Protein AF-A0A372EUL3-F1 (afdb_monomer)

Nearest PDB structures (foldseek):
  2b31-assembly1_A  TM=3.336E-01  e=1.079E+00  Capra hircus
  1ljy-assembly1_A  TM=3.066E-01  e=1.015E+00  Capra hircus
  1hjx-assembly1_D  TM=2.231E-01  e=7.058E-01  Homo sapiens
  2dsv-assembly1_A  TM=3.245E-01  e=1.146E+00  Ovis aries
  2esc-assembly1_A  TM=2.917E-01  e=1.146E+00  Bos taurus

Structure (mmCIF, N/CA/C/O backbone):
data_AF-A0A372EUL3-F1
#
_entry.id   AF-A0A372EUL3-F1
#
loop_
_atom_site.group_PDB
_atom_site.id
_atom_site.type_symbol
_atom_site.label_atom_id
_atom_site.label_alt_id
_atom_site.label_comp_id
_atom_site.label_asym_id
_atom_site.label_entity_id
_atom_site.label_seq_id
_atom_site.pdbx_PDB_ins_code
_atom_site.Cartn_x
_atom_site.Cartn_y
_atom_site.Cartn_z
_atom_site.occupancy
_atom_site.B_iso_or_equiv
_atom_site.auth_seq_id
_atom_site.auth_comp_id
_atom_site.auth_asym_id
_atom_site.auth_atom_id
_atom_site.pdbx_PDB_model_num
ATOM 1 N N . MET A 1 1 ? -4.298 -14.435 -19.178 1.00 61.03 1 MET A N 1
ATOM 2 C CA . MET A 1 1 ? -4.528 -13.175 -19.921 1.00 61.03 1 MET A CA 1
ATOM 3 C C . MET A 1 1 ? -3.215 -12.515 -20.345 1.00 61.03 1 MET A C 1
ATOM 5 O O . MET A 1 1 ? -2.962 -12.451 -21.539 1.00 61.03 1 MET A O 1
ATOM 9 N N . SER A 1 2 ? -2.324 -12.140 -19.421 1.00 77.06 2 SER A N 1
ATOM 10 C CA . SER A 1 2 ? -1.077 -11.399 -19.714 1.00 77.06 2 SER A CA 1
ATOM 11 C C . SER A 1 2 ? -0.145 -12.025 -20.762 1.00 77.06 2 SER A C 1
ATOM 13 O O . SER A 1 2 ? 0.396 -11.321 -21.604 1.00 77.06 2 SER A O 1
ATOM 15 N N . LYS A 1 3 ? 0.008 -13.357 -20.775 1.00 76.88 3 LYS A N 1
ATOM 16 C CA . LYS A 1 3 ? 0.853 -14.060 -21.760 1.00 76.88 3 LYS A CA 1
ATOM 17 C C . LYS A 1 3 ? 0.309 -13.966 -23.192 1.00 76.88 3 LYS A C 1
ATOM 19 O O . LYS A 1 3 ? 1.083 -13.874 -24.136 1.00 76.88 3 LYS A O 1
ATOM 24 N N . ILE A 1 4 ? -1.019 -13.984 -23.335 1.00 82.06 4 ILE A N 1
ATOM 25 C CA . ILE A 1 4 ? -1.697 -13.823 -24.628 1.00 82.06 4 ILE A CA 1
ATOM 26 C C . ILE A 1 4 ? -1.516 -12.383 -25.106 1.00 82.06 4 ILE A C 1
ATOM 28 O O . ILE A 1 4 ? -1.134 -12.180 -26.250 1.00 82.06 4 ILE A O 1
ATOM 32 N N . LEU A 1 5 ? -1.702 -11.406 -24.211 1.00 84.00 5 LEU A N 1
ATOM 33 C CA . LEU A 1 5 ? -1.485 -9.991 -24.512 1.00 84.00 5 LEU A CA 1
ATOM 34 C C . LEU A 1 5 ? -0.055 -9.725 -25.002 1.00 84.00 5 LEU A C 1
ATOM 36 O O . LEU A 1 5 ? 0.111 -9.169 -26.078 1.00 84.00 5 LEU A O 1
ATOM 40 N N . VAL A 1 6 ? 0.972 -10.188 -24.277 1.00 82.62 6 VAL A N 1
ATOM 41 C CA . VAL A 1 6 ? 2.373 -10.030 -24.715 1.00 82.62 6 VAL A CA 1
ATOM 42 C C . VAL A 1 6 ? 2.631 -10.730 -26.048 1.00 82.62 6 VAL A C 1
ATOM 44 O O . VAL A 1 6 ? 3.346 -10.192 -26.883 1.00 82.62 6 VAL A O 1
ATOM 47 N N . GLY A 1 7 ? 2.034 -11.902 -26.283 1.00 81.81 7 GLY A N 1
ATOM 48 C CA . GLY A 1 7 ? 2.137 -12.588 -27.572 1.00 81.81 7 GLY A CA 1
ATOM 49 C C . GLY A 1 7 ? 1.514 -11.800 -28.730 1.00 81.81 7 GLY A C 1
ATOM 50 O O . GLY A 1 7 ? 2.093 -11.764 -29.814 1.00 81.81 7 GLY A O 1
ATOM 51 N N . ILE A 1 8 ? 0.367 -11.151 -28.500 1.00 85.44 8 ILE A N 1
ATOM 52 C CA . ILE A 1 8 ? -0.289 -10.273 -29.479 1.00 85.44 8 ILE A CA 1
ATOM 53 C C . ILE A 1 8 ? 0.576 -9.038 -29.735 1.00 85.44 8 ILE A C 1
ATOM 55 O O . ILE A 1 8 ? 0.930 -8.799 -30.883 1.00 85.44 8 ILE A O 1
ATOM 59 N N . LEU A 1 9 ? 0.990 -8.323 -28.685 1.00 84.31 9 LEU A N 1
ATOM 60 C CA . LEU A 1 9 ? 1.807 -7.109 -28.802 1.00 84.31 9 LEU A CA 1
ATOM 61 C C . LEU A 1 9 ? 3.149 -7.384 -29.483 1.00 84.31 9 LEU A C 1
ATOM 63 O O . LEU A 1 9 ? 3.546 -6.652 -30.378 1.00 84.31 9 LEU A O 1
ATOM 67 N N . PHE A 1 10 ? 3.814 -8.491 -29.143 1.00 83.38 10 PHE A N 1
ATOM 68 C CA . PHE A 1 10 ? 5.036 -8.912 -29.827 1.00 83.38 10 PHE A CA 1
ATOM 69 C C . PHE A 1 10 ? 4.789 -9.171 -31.316 1.00 83.38 10 PHE A C 1
ATOM 71 O O . PHE A 1 10 ? 5.610 -8.823 -32.166 1.00 83.38 10 PHE A O 1
ATOM 78 N N . LYS A 1 11 ? 3.647 -9.785 -31.656 1.00 84.44 11 LYS A N 1
ATOM 79 C CA . LYS A 1 11 ? 3.297 -10.023 -33.052 1.00 84.44 11 LYS A CA 1
ATOM 80 C C . LYS A 1 11 ? 3.003 -8.714 -33.779 1.00 84.44 11 LYS A C 1
ATOM 82 O O . LYS A 1 11 ? 3.484 -8.562 -34.897 1.00 84.44 11 LYS A O 1
ATOM 87 N N . GLU A 1 12 ? 2.274 -7.794 -33.164 1.00 82.44 12 GLU A N 1
ATOM 88 C CA . GLU A 1 12 ? 1.981 -6.468 -33.715 1.00 82.44 12 GLU A CA 1
ATOM 89 C C . GLU A 1 12 ? 3.254 -5.637 -33.899 1.00 82.44 12 GLU A C 1
ATOM 91 O O . GLU A 1 12 ? 3.447 -5.087 -34.978 1.00 82.44 12 GLU A O 1
ATOM 96 N N . ALA A 1 13 ? 4.178 -5.667 -32.934 1.00 80.94 13 ALA A N 1
ATOM 97 C CA . ALA A 1 13 ? 5.494 -5.034 -33.034 1.00 80.94 13 ALA A CA 1
ATOM 98 C C . ALA A 1 13 ? 6.366 -5.632 -34.150 1.00 80.94 13 ALA A C 1
ATOM 100 O O . ALA A 1 13 ? 7.174 -4.945 -34.765 1.00 80.94 13 ALA A O 1
ATOM 101 N N . SER A 1 14 ? 6.204 -6.928 -34.448 1.00 80.19 14 SER A N 1
ATOM 102 C CA . SER A 1 14 ? 6.923 -7.579 -35.553 1.00 80.19 14 SER A CA 1
ATOM 103 C C . SER A 1 14 ? 6.380 -7.222 -36.944 1.00 80.19 14 SER A C 1
ATOM 105 O O . SER A 1 14 ? 6.995 -7.572 -37.955 1.00 80.19 14 SER A O 1
ATOM 107 N N . LEU A 1 15 ? 5.204 -6.590 -37.027 1.00 80.06 15 LEU A N 1
ATOM 108 C CA . LEU A 1 15 ? 4.600 -6.184 -38.290 1.00 80.06 15 LEU A CA 1
ATOM 109 C C . LEU A 1 15 ? 5.080 -4.777 -38.660 1.00 80.06 15 LEU A C 1
ATOM 111 O O . LEU A 1 15 ? 4.626 -3.787 -38.105 1.00 80.06 15 LEU A O 1
ATOM 115 N N . LEU A 1 16 ? 5.921 -4.699 -39.693 1.00 69.31 16 LEU A N 1
ATOM 116 C CA . LEU A 1 16 ? 6.497 -3.449 -40.218 1.00 69.31 16 LEU A CA 1
ATOM 117 C C . LEU A 1 16 ? 5.462 -2.428 -40.731 1.00 69.31 16 LEU A C 1
ATOM 119 O O . LEU A 1 16 ? 5.817 -1.307 -41.087 1.00 69.31 16 LEU A O 1
ATOM 123 N N . ARG A 1 17 ? 4.196 -2.832 -40.896 1.00 74.44 17 ARG A N 1
ATOM 124 C CA . ARG A 1 17 ? 3.148 -1.986 -41.473 1.00 74.44 17 ARG A CA 1
ATOM 125 C C . ARG A 1 17 ? 1.756 -2.486 -41.120 1.00 74.44 17 ARG A C 1
ATOM 127 O O . ARG A 1 17 ? 1.490 -3.687 -41.226 1.00 74.44 17 ARG A O 1
ATOM 134 N N . ASP A 1 18 ? 0.848 -1.562 -40.819 1.00 74.44 18 ASP A N 1
ATOM 135 C CA . ASP A 1 18 ? -0.580 -1.866 -40.772 1.00 74.44 18 ASP A CA 1
ATOM 136 C C . ASP A 1 18 ? -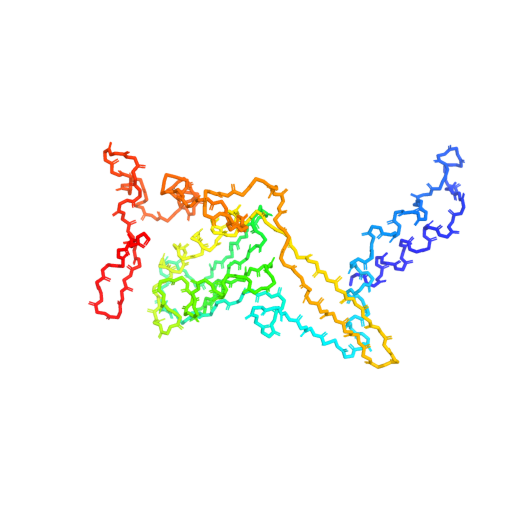1.085 -2.285 -42.165 1.00 74.44 18 ASP A C 1
ATOM 138 O O . ASP A 1 18 ? -1.028 -1.525 -43.136 1.00 74.44 18 ASP A O 1
ATOM 142 N N . GLN A 1 19 ? -1.581 -3.521 -42.275 1.00 72.19 19 GLN A N 1
ATOM 143 C CA . GLN A 1 19 ? -2.121 -4.058 -43.527 1.00 72.19 19 GLN A CA 1
ATOM 144 C C . GLN A 1 19 ? -3.444 -3.395 -43.935 1.00 72.19 19 GLN A C 1
ATOM 146 O O . GLN A 1 19 ? -3.767 -3.369 -45.122 1.00 72.19 19 GLN A O 1
ATOM 151 N N . ARG A 1 20 ? -4.217 -2.868 -42.978 1.00 77.44 20 ARG A N 1
ATOM 152 C CA . ARG A 1 20 ? -5.493 -2.186 -43.231 1.00 77.44 20 ARG A CA 1
ATOM 153 C C . ARG A 1 20 ? -5.288 -0.723 -43.589 1.00 77.44 20 ARG A C 1
ATOM 155 O O . ARG A 1 20 ? -5.990 -0.220 -44.463 1.00 77.44 20 ARG A O 1
ATOM 162 N N . GLN A 1 21 ? -4.343 -0.045 -42.937 1.00 78.56 21 GLN A N 1
ATOM 163 C CA . GLN A 1 21 ? -4.051 1.371 -43.179 1.00 78.56 21 GLN A CA 1
ATOM 164 C C . GLN A 1 21 ? -2.548 1.623 -43.317 1.00 78.56 21 GLN A C 1
ATOM 166 O O . GLN A 1 21 ? -1.897 2.159 -42.423 1.00 78.56 21 GLN A O 1
ATOM 171 N N . PRO A 1 22 ? -1.989 1.330 -44.502 1.00 75.94 22 PRO A N 1
ATOM 172 C CA . PRO A 1 22 ? -0.547 1.321 -44.705 1.00 75.94 22 PRO A CA 1
ATOM 173 C C . PRO A 1 22 ? 0.120 2.709 -44.584 1.00 75.94 22 PRO A C 1
ATOM 175 O O . PRO A 1 22 ? 1.347 2.806 -44.596 1.00 75.94 22 PRO A O 1
ATOM 178 N N . ALA A 1 23 ? -0.661 3.790 -44.525 1.00 80.38 23 ALA A N 1
ATOM 179 C CA . ALA A 1 23 ? -0.182 5.161 -44.349 1.00 80.38 23 ALA A CA 1
ATOM 180 C C . ALA A 1 23 ? 0.075 5.543 -42.879 1.00 80.38 23 ALA A C 1
ATOM 182 O O . ALA A 1 23 ? 0.794 6.507 -42.639 1.00 80.38 23 ALA A O 1
ATOM 183 N N . LEU A 1 24 ? -0.488 4.803 -41.914 1.00 76.25 24 LEU A N 1
ATOM 184 C CA . LEU A 1 24 ? -0.323 5.072 -40.480 1.00 76.25 24 LEU A CA 1
ATOM 185 C C . LEU A 1 24 ? 1.009 4.559 -39.908 1.00 76.25 24 LEU A C 1
ATOM 187 O O . LEU A 1 24 ? 1.371 4.940 -38.802 1.00 76.25 24 LEU A O 1
ATOM 191 N N . GLY A 1 25 ? 1.754 3.751 -40.669 1.00 76.12 25 GLY A N 1
ATOM 192 C CA . GLY A 1 25 ? 3.031 3.185 -40.235 1.00 76.12 25 GLY A CA 1
ATOM 193 C C . GLY A 1 25 ? 2.869 1.861 -39.489 1.00 76.12 25 GLY A C 1
ATOM 194 O O . GLY A 1 25 ? 2.046 1.022 -39.869 1.00 76.12 25 GLY A O 1
ATOM 195 N N . GLU A 1 26 ? 3.710 1.644 -38.483 1.00 78.50 26 GLU A N 1
ATOM 196 C CA . GLU A 1 26 ? 3.682 0.462 -37.617 1.00 78.50 26 GLU A CA 1
ATOM 197 C C . GLU A 1 26 ? 2.479 0.522 -36.664 1.00 78.50 26 GLU A C 1
ATOM 199 O O . GLU A 1 26 ? 2.116 1.590 -36.176 1.00 78.50 26 GLU A O 1
ATOM 204 N N . ILE A 1 27 ? 1.849 -0.628 -36.397 1.00 78.69 27 ILE A N 1
ATOM 205 C CA . ILE A 1 27 ? 0.688 -0.712 -35.487 1.00 78.69 27 ILE A CA 1
ATOM 206 C C . ILE A 1 27 ? 1.132 -0.489 -34.038 1.00 78.69 27 ILE A C 1
ATOM 208 O O . ILE A 1 27 ? 0.445 0.170 -33.261 1.00 78.69 27 ILE A O 1
ATOM 212 N N . PHE A 1 28 ? 2.287 -1.052 -33.689 1.00 79.25 28 PHE A N 1
ATOM 213 C CA . PHE A 1 28 ? 2.881 -0.949 -32.370 1.00 79.25 28 PHE A CA 1
ATOM 214 C C . PHE A 1 28 ? 4.390 -0.746 -32.542 1.00 79.25 28 PHE A C 1
ATOM 216 O O . PHE A 1 28 ? 5.050 -1.651 -33.054 1.00 79.25 28 PHE A O 1
ATOM 223 N N . PRO A 1 29 ? 4.946 0.421 -32.182 1.00 79.19 29 PRO A N 1
ATOM 224 C CA . PRO A 1 29 ? 6.366 0.673 -32.372 1.00 79.19 29 PRO A CA 1
ATOM 225 C C . PRO A 1 29 ? 7.199 -0.255 -31.467 1.00 79.19 29 PRO A C 1
ATOM 227 O O . PRO A 1 29 ? 6.814 -0.476 -30.314 1.00 79.19 29 PRO A O 1
ATOM 230 N N . PRO A 1 30 ? 8.341 -0.789 -31.938 1.00 72.75 30 PRO A N 1
ATOM 231 C CA . PRO A 1 30 ? 9.221 -1.646 -31.144 1.00 72.75 30 PRO A CA 1
ATOM 232 C C . PRO A 1 30 ? 9.610 -1.030 -29.799 1.00 72.75 30 PRO A C 1
ATOM 234 O O . PRO A 1 30 ? 9.634 -1.730 -28.794 1.00 72.75 30 PRO A O 1
ATOM 237 N N . ASP A 1 31 ? 9.818 0.283 -29.761 1.00 79.62 31 ASP A N 1
ATOM 238 C CA . ASP A 1 31 ? 10.201 1.029 -28.561 1.00 79.62 31 ASP A CA 1
ATOM 239 C C . ASP A 1 31 ? 9.111 0.973 -27.470 1.00 79.62 31 ASP A C 1
ATOM 241 O O . ASP A 1 31 ? 9.406 0.993 -26.278 1.00 79.62 31 ASP A O 1
ATOM 245 N N . ALA A 1 32 ? 7.835 0.815 -27.848 1.00 79.44 32 ALA A N 1
ATOM 246 C CA . ALA A 1 32 ? 6.742 0.635 -26.890 1.00 79.44 32 ALA A CA 1
ATOM 247 C C . ALA A 1 32 ? 6.756 -0.756 -26.222 1.00 79.44 32 ALA A C 1
ATOM 249 O O . ALA A 1 32 ? 6.101 -0.958 -25.197 1.00 79.44 32 ALA A O 1
ATOM 250 N N . MET A 1 33 ? 7.520 -1.728 -26.745 1.00 77.56 33 MET A N 1
ATOM 251 C CA . MET A 1 33 ? 7.757 -2.994 -26.038 1.00 77.56 33 MET A CA 1
ATOM 252 C C . MET A 1 33 ? 8.641 -2.804 -24.805 1.00 77.56 33 MET A C 1
ATOM 254 O O . MET A 1 33 ? 8.481 -3.560 -23.842 1.00 77.56 33 MET A O 1
ATOM 258 N N . ASP A 1 34 ? 9.512 -1.793 -24.791 1.00 77.69 34 ASP A N 1
ATOM 259 C CA . ASP A 1 34 ? 10.342 -1.487 -23.623 1.00 77.69 34 ASP A CA 1
ATOM 260 C C . ASP A 1 34 ? 9.477 -1.017 -22.443 1.00 77.69 34 ASP A C 1
ATOM 262 O O . ASP A 1 34 ? 9.736 -1.373 -21.292 1.00 77.69 34 ASP A O 1
ATOM 266 N N . GLU A 1 35 ? 8.365 -0.326 -22.712 1.00 78.19 35 GLU A N 1
ATOM 267 C CA . GLU A 1 35 ? 7.381 0.049 -21.686 1.00 78.19 35 GLU A CA 1
ATOM 268 C C . GLU A 1 35 ? 6.693 -1.177 -21.058 1.00 78.19 35 GLU A C 1
ATOM 270 O O . GLU A 1 35 ? 6.254 -1.146 -19.905 1.00 78.19 35 GLU A O 1
ATOM 275 N N . MET A 1 36 ? 6.643 -2.299 -21.783 1.00 77.81 36 MET A N 1
ATOM 276 C CA . MET A 1 36 ? 6.072 -3.565 -21.315 1.00 77.81 36 MET A CA 1
ATOM 277 C C . MET A 1 36 ? 7.076 -4.426 -20.536 1.00 77.81 36 MET A C 1
ATOM 279 O O . MET A 1 36 ? 6.755 -5.555 -20.152 1.00 77.81 36 MET A O 1
ATOM 283 N N . PHE A 1 37 ? 8.276 -3.920 -20.245 1.00 77.44 37 PHE A N 1
ATOM 284 C CA . PHE A 1 37 ? 9.316 -4.669 -19.542 1.00 77.44 37 PHE A CA 1
ATOM 285 C C . PHE A 1 37 ? 8.847 -5.236 -18.192 1.00 77.44 37 PHE A C 1
ATOM 287 O O . PHE A 1 37 ? 9.089 -6.402 -17.889 1.00 77.44 37 PHE A O 1
ATOM 294 N N . MET A 1 38 ? 8.085 -4.471 -17.405 1.00 73.62 38 MET A N 1
ATOM 295 C CA . MET A 1 38 ? 7.531 -4.964 -16.133 1.00 73.62 38 MET A CA 1
ATOM 296 C C . MET A 1 38 ? 6.567 -6.143 -16.326 1.00 73.62 38 MET A C 1
ATOM 298 O O . MET A 1 38 ? 6.560 -7.084 -15.530 1.00 73.62 38 MET A O 1
ATOM 302 N N . LEU A 1 39 ? 5.782 -6.131 -17.407 1.00 81.31 39 LEU A N 1
ATOM 303 C CA . LEU A 1 39 ? 4.902 -7.238 -17.773 1.00 81.31 39 LEU A CA 1
ATOM 304 C C . LEU A 1 39 ? 5.712 -8.460 -18.219 1.00 81.31 39 LEU A C 1
ATOM 306 O O . LEU A 1 39 ? 5.369 -9.588 -17.866 1.00 81.31 39 LEU A O 1
ATOM 310 N N . HIS A 1 40 ? 6.807 -8.245 -18.951 1.00 80.00 40 HIS A N 1
ATOM 311 C CA . HIS A 1 40 ? 7.751 -9.302 -19.298 1.00 80.00 40 HIS A CA 1
ATOM 312 C C . HIS A 1 40 ? 8.352 -9.949 -18.043 1.00 80.00 40 HIS A C 1
ATOM 314 O O . HIS A 1 40 ? 8.302 -11.172 -17.913 1.00 80.00 40 HIS A O 1
ATOM 320 N N . LEU A 1 41 ? 8.843 -9.149 -17.090 1.00 75.31 41 LEU A N 1
ATOM 321 C CA . LEU A 1 41 ? 9.374 -9.645 -15.818 1.00 75.31 41 LEU A CA 1
ATOM 322 C C . LEU A 1 41 ? 8.330 -10.453 -15.036 1.00 75.31 41 LEU A C 1
ATOM 324 O O . LEU A 1 41 ? 8.639 -11.528 -14.520 1.00 75.31 41 LEU A O 1
ATOM 328 N N . LEU A 1 42 ? 7.076 -9.992 -15.007 1.00 80.31 42 LEU A N 1
ATOM 329 C CA . LEU A 1 42 ? 5.967 -10.734 -14.403 1.00 80.31 42 LEU A CA 1
ATOM 330 C C . LEU A 1 42 ? 5.726 -12.089 -15.088 1.00 80.31 42 LEU A C 1
ATOM 332 O O . LEU A 1 42 ? 5.402 -13.066 -14.426 1.00 80.31 42 LEU A O 1
ATOM 336 N N . LEU A 1 43 ? 5.884 -12.184 -16.409 1.00 82.00 43 LEU A N 1
ATOM 337 C CA . LEU A 1 43 ? 5.743 -13.460 -17.114 1.00 82.00 43 LEU A CA 1
ATOM 338 C C . LEU A 1 43 ? 6.922 -14.404 -16.861 1.00 82.00 43 LEU A C 1
ATOM 340 O O . LEU A 1 43 ? 6.715 -15.620 -16.806 1.00 82.00 43 LEU A O 1
ATOM 344 N N . GLN A 1 44 ? 8.140 -13.877 -16.708 1.00 74.75 44 GLN A N 1
ATOM 345 C CA . GLN A 1 44 ? 9.303 -14.693 -16.345 1.00 74.75 44 GLN A CA 1
ATOM 346 C C . GLN A 1 44 ? 9.186 -15.237 -14.925 1.00 74.75 44 GLN A C 1
ATOM 348 O O . GLN A 1 44 ? 9.562 -16.388 -14.687 1.00 74.75 44 GLN A O 1
ATOM 353 N N . SER A 1 45 ? 8.585 -14.473 -14.009 1.00 75.56 45 SER A N 1
ATOM 354 C CA . SER A 1 45 ? 8.408 -14.910 -12.624 1.00 75.56 45 SER A CA 1
ATOM 355 C C . SER A 1 45 ? 7.527 -16.158 -12.480 1.00 75.56 45 SER A C 1
ATOM 357 O O . SER A 1 45 ? 7.656 -16.898 -11.509 1.00 75.56 45 SER A O 1
ATOM 359 N N . TRP A 1 46 ? 6.675 -16.444 -13.471 1.00 82.12 46 TRP A N 1
ATOM 360 C CA . TRP A 1 46 ? 5.867 -17.668 -13.532 1.00 82.12 46 TRP A CA 1
ATOM 361 C C . TRP A 1 46 ? 6.596 -18.880 -14.121 1.00 82.12 46 TRP A C 1
ATOM 363 O O . TRP A 1 46 ? 6.100 -19.999 -14.012 1.00 82.12 46 TRP A O 1
ATOM 373 N N . ARG A 1 47 ? 7.734 -18.681 -14.795 1.00 82.69 47 ARG A N 1
ATOM 374 C CA . ARG A 1 47 ? 8.507 -19.759 -15.440 1.00 82.69 47 ARG A CA 1
ATOM 375 C C . ARG A 1 47 ? 9.674 -20.243 -14.593 1.00 82.69 47 ARG A C 1
ATOM 377 O O . ARG A 1 47 ? 10.133 -21.362 -14.799 1.00 82.69 47 ARG A O 1
ATOM 384 N N . LYS A 1 48 ? 10.170 -19.381 -13.712 1.00 85.31 48 LYS A N 1
ATOM 385 C CA . LYS A 1 48 ? 11.381 -19.575 -12.918 1.00 85.31 48 LYS A CA 1
ATOM 386 C C . LYS A 1 48 ? 11.081 -19.322 -11.456 1.00 85.31 48 LYS A C 1
ATOM 388 O O . LYS A 1 48 ? 10.177 -18.553 -11.126 1.00 85.31 48 LYS A O 1
ATOM 393 N N . LEU A 1 49 ? 11.867 -19.932 -10.576 1.00 86.62 49 LEU A N 1
ATOM 394 C CA . LEU A 1 49 ? 11.793 -19.599 -9.163 1.00 86.62 49 LEU A CA 1
ATOM 395 C C . LEU A 1 49 ? 12.155 -18.119 -9.000 1.00 86.62 49 LEU A C 1
ATOM 397 O O . LEU A 1 49 ? 13.244 -17.689 -9.374 1.00 86.62 49 LEU A O 1
ATOM 401 N N . SER A 1 50 ? 11.228 -17.337 -8.461 1.00 84.38 50 SER A N 1
ATOM 402 C CA . SER A 1 50 ? 11.427 -15.905 -8.270 1.00 84.38 50 SER A CA 1
ATOM 403 C C . SER A 1 50 ? 11.864 -15.629 -6.847 1.00 84.38 50 SER A C 1
ATOM 405 O O . SER A 1 50 ? 11.142 -15.933 -5.900 1.00 84.38 50 SER A O 1
ATOM 407 N N . LEU A 1 51 ? 13.047 -15.046 -6.698 1.00 86.50 51 LEU A N 1
ATOM 408 C CA . LEU A 1 51 ? 13.606 -14.666 -5.410 1.00 86.50 51 LEU A CA 1
ATOM 409 C C . LEU A 1 51 ? 13.619 -13.149 -5.313 1.00 86.50 51 LEU A C 1
ATOM 411 O O . LEU A 1 51 ? 14.280 -12.469 -6.099 1.00 86.50 51 LEU A O 1
ATOM 415 N N . PHE A 1 52 ? 12.892 -12.631 -4.330 1.00 85.38 52 PHE A N 1
ATOM 416 C CA . PHE A 1 52 ? 12.855 -11.210 -4.044 1.00 85.38 52 PHE A CA 1
ATOM 417 C C . PHE A 1 52 ? 13.630 -10.911 -2.764 1.00 85.38 52 PHE A C 1
ATOM 419 O O . PHE A 1 52 ? 13.454 -11.593 -1.756 1.00 85.38 52 PHE A O 1
ATOM 426 N N . ARG A 1 53 ? 14.474 -9.880 -2.795 1.00 85.94 53 ARG A N 1
ATOM 427 C CA . ARG A 1 53 ? 15.164 -9.365 -1.611 1.00 85.94 53 ARG A CA 1
ATOM 428 C C . ARG A 1 53 ? 14.803 -7.897 -1.423 1.00 85.94 53 ARG A C 1
ATOM 430 O O . ARG A 1 53 ? 15.249 -7.062 -2.208 1.00 85.94 53 ARG A O 1
ATOM 437 N N . ALA A 1 54 ? 14.006 -7.596 -0.401 1.00 82.69 54 ALA A N 1
ATOM 438 C CA . ALA A 1 54 ? 13.687 -6.222 -0.019 1.00 82.69 54 ALA A CA 1
ATOM 439 C C . ALA A 1 54 ? 14.733 -5.669 0.963 1.00 82.69 54 ALA A C 1
ATOM 441 O O . ALA A 1 54 ? 15.527 -6.422 1.533 1.00 82.69 54 ALA A O 1
ATOM 442 N N . LEU A 1 55 ? 14.735 -4.346 1.142 1.00 83.56 55 LEU A N 1
ATOM 443 C CA . LEU A 1 55 ? 15.561 -3.681 2.160 1.00 83.56 55 LEU A CA 1
ATOM 444 C C . LEU A 1 55 ? 14.939 -3.791 3.555 1.00 83.56 55 LEU A C 1
ATOM 446 O O . LEU A 1 55 ? 15.656 -3.992 4.528 1.00 83.56 55 LEU A O 1
ATOM 450 N N . HIS A 1 56 ? 13.614 -3.666 3.612 1.00 78.56 56 HIS A N 1
ATOM 451 C CA . HIS A 1 56 ? 12.841 -3.473 4.840 1.00 78.56 56 HIS A CA 1
ATOM 452 C C . HIS A 1 56 ? 12.240 -4.786 5.356 1.00 78.56 56 HIS A C 1
ATOM 454 O O . HIS A 1 56 ? 12.184 -5.057 6.550 1.00 78.56 56 HIS A O 1
ATOM 460 N N . THR A 1 57 ? 11.816 -5.661 4.441 1.00 76.69 57 THR A N 1
ATOM 461 C CA . THR A 1 57 ? 11.162 -6.929 4.786 1.00 76.69 57 THR A CA 1
ATOM 462 C C . THR A 1 57 ? 11.625 -8.069 3.876 1.00 76.69 57 THR A C 1
ATOM 464 O O . THR A 1 57 ? 12.473 -7.908 2.997 1.00 76.69 57 THR A O 1
ATOM 467 N N . GLN A 1 58 ? 11.060 -9.260 4.068 1.00 76.75 58 GLN A N 1
ATOM 468 C CA . GLN A 1 58 ? 11.272 -10.390 3.158 1.00 76.75 58 GLN A CA 1
ATOM 469 C C . GLN A 1 58 ? 10.412 -10.305 1.884 1.00 76.75 58 GLN A C 1
ATOM 471 O O . GLN A 1 58 ? 10.518 -11.170 1.013 1.00 76.75 58 GLN A O 1
ATOM 476 N N . HIS A 1 59 ? 9.562 -9.282 1.752 1.00 80.69 59 HIS A N 1
ATOM 477 C CA . HIS A 1 59 ? 8.557 -9.191 0.698 1.00 80.69 59 HIS A CA 1
ATOM 478 C C . HIS A 1 59 ? 8.582 -7.827 -0.019 1.00 80.69 59 HIS A C 1
ATOM 480 O O . HIS A 1 59 ? 8.886 -6.807 0.591 1.00 80.69 59 HIS A O 1
ATOM 486 N N . PRO A 1 60 ? 8.223 -7.765 -1.316 1.00 82.06 60 PRO A N 1
ATOM 487 C CA . PRO A 1 60 ? 8.172 -6.519 -2.099 1.00 82.06 60 PRO A CA 1
ATOM 488 C C . PRO A 1 60 ? 7.045 -5.550 -1.702 1.00 82.06 60 PRO A C 1
ATOM 490 O O . PRO A 1 60 ? 6.715 -4.633 -2.455 1.00 82.06 60 PRO A O 1
ATOM 493 N N . PHE A 1 61 ? 6.406 -5.767 -0.560 1.00 86.81 61 PHE A N 1
ATOM 494 C CA . PHE A 1 61 ? 5.184 -5.095 -0.155 1.00 86.81 61 PHE A CA 1
ATOM 495 C C . PHE A 1 61 ? 5.039 -5.114 1.361 1.00 86.81 61 PHE A C 1
ATOM 497 O O . PHE A 1 61 ? 5.618 -5.951 2.059 1.00 86.81 61 PHE A O 1
ATOM 504 N N . THR A 1 62 ? 4.191 -4.223 1.844 1.00 87.69 62 THR A N 1
ATOM 505 C CA . THR A 1 62 ? 3.651 -4.263 3.194 1.00 87.69 62 THR A CA 1
ATOM 506 C C . THR A 1 62 ? 2.311 -4.984 3.162 1.00 87.69 62 THR A C 1
ATOM 508 O O . THR A 1 62 ? 1.413 -4.608 2.411 1.00 87.69 62 THR A O 1
ATOM 511 N N . LEU A 1 63 ? 2.179 -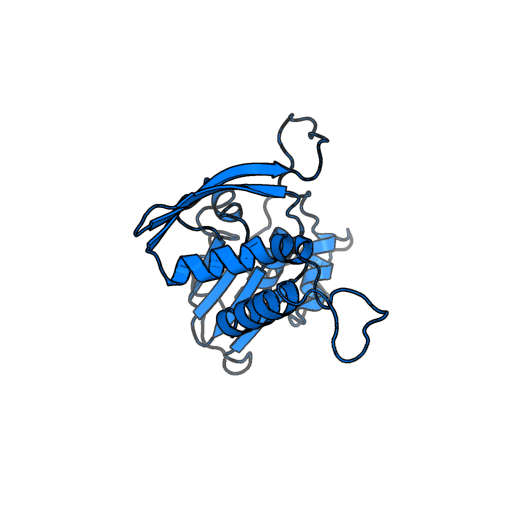6.032 3.973 1.00 87.75 63 LEU A N 1
ATOM 512 C CA . LEU A 1 63 ? 0.913 -6.706 4.238 1.00 87.75 63 LEU A CA 1
ATOM 513 C C . LEU A 1 63 ? 0.614 -6.643 5.734 1.00 87.75 63 LEU A C 1
ATOM 515 O O . LEU A 1 63 ? 1.440 -7.068 6.543 1.00 87.75 63 LEU A O 1
ATOM 519 N N . TYR A 1 64 ? -0.569 -6.146 6.072 1.00 87.88 64 TYR A N 1
ATOM 520 C CA . TYR A 1 64 ? -1.157 -6.250 7.399 1.00 87.88 64 TYR A CA 1
ATOM 521 C C . TYR A 1 64 ? -2.340 -7.213 7.352 1.00 87.88 64 TYR A C 1
ATOM 523 O O . TYR A 1 64 ? -3.127 -7.186 6.402 1.00 87.88 64 TYR A O 1
ATOM 531 N N . VAL A 1 65 ? -2.445 -8.062 8.371 1.00 89.19 65 VAL A N 1
ATOM 532 C CA . VAL A 1 65 ? -3.511 -9.055 8.520 1.00 89.19 65 VAL A CA 1
ATOM 533 C C . VAL A 1 65 ? -4.128 -8.867 9.897 1.00 89.19 65 VAL A C 1
ATOM 535 O O . VAL A 1 65 ? -3.396 -8.776 10.881 1.00 89.19 65 VAL A O 1
ATOM 538 N N . TYR A 1 66 ? -5.453 -8.804 9.952 1.00 90.12 66 TYR A N 1
ATOM 539 C CA . TYR A 1 66 ? -6.224 -8.580 11.169 1.00 90.12 66 TYR A CA 1
ATOM 540 C C . TYR A 1 66 ? -7.308 -9.644 11.305 1.00 90.12 66 TYR A C 1
ATOM 542 O O . TYR A 1 66 ? -7.956 -10.000 10.318 1.00 90.12 66 TYR A O 1
ATOM 550 N N . SER A 1 67 ? -7.503 -10.118 12.535 1.00 92.25 67 SER A N 1
ATOM 551 C CA . SER A 1 67 ? -8.696 -10.874 12.915 1.00 92.25 67 SER A CA 1
ATOM 552 C C . SER A 1 67 ? -9.827 -9.891 13.176 1.00 92.25 67 SER A C 1
ATOM 554 O O . SER A 1 67 ? -9.600 -8.849 13.794 1.00 92.25 67 SER A O 1
ATOM 556 N N . LEU A 1 68 ? -11.029 -10.200 12.707 1.00 93.00 68 LEU A N 1
ATOM 557 C CA . LEU A 1 68 ? -12.192 -9.335 12.824 1.00 93.00 68 LEU A CA 1
ATOM 558 C C . LEU A 1 68 ? -13.319 -10.026 13.586 1.00 93.00 68 LEU A C 1
ATOM 560 O O . LEU A 1 68 ? -13.466 -11.248 13.541 1.00 93.00 68 LEU A O 1
ATOM 564 N N . SER A 1 69 ? -14.125 -9.245 14.299 1.00 93.00 69 SER A N 1
ATOM 565 C CA . SER A 1 69 ? -15.402 -9.723 14.818 1.00 93.00 69 SER A CA 1
ATOM 566 C C . SER A 1 69 ? -16.439 -9.762 13.698 1.00 93.00 69 SER A C 1
ATOM 568 O O . SER A 1 69 ? -16.466 -8.893 12.826 1.00 93.00 69 SER A O 1
ATOM 570 N N . GLU A 1 70 ? -17.333 -10.740 13.744 1.00 89.69 70 GLU A N 1
ATOM 571 C CA . GLU A 1 70 ? -18.473 -10.795 12.835 1.00 89.69 70 GLU A CA 1
ATOM 572 C C . GLU A 1 70 ? -19.533 -9.755 13.233 1.00 89.69 70 GLU A C 1
ATOM 574 O O . GLU A 1 70 ? -19.975 -9.720 14.380 1.00 89.69 70 GLU A O 1
ATOM 579 N N . ASP A 1 71 ? -19.962 -8.931 12.275 1.00 87.62 71 ASP A N 1
ATOM 580 C CA . ASP A 1 71 ? -21.109 -8.028 12.410 1.00 87.62 71 ASP A CA 1
ATOM 581 C C . ASP A 1 71 ? -21.994 -8.163 11.161 1.00 87.62 71 ASP A C 1
ATOM 583 O O . ASP A 1 71 ? -21.607 -7.802 10.046 1.00 87.62 71 ASP A O 1
ATOM 587 N N . ILE A 1 72 ? -23.183 -8.742 11.344 1.00 84.88 72 ILE A N 1
ATOM 588 C CA . ILE A 1 72 ? -24.132 -9.014 10.257 1.00 84.88 72 ILE A CA 1
ATOM 589 C C . ILE A 1 72 ? -24.762 -7.715 9.739 1.00 84.88 72 ILE A C 1
ATOM 591 O O . ILE A 1 72 ? -25.039 -7.621 8.544 1.00 84.88 72 ILE A O 1
ATOM 595 N N . GLU A 1 73 ? -24.973 -6.722 10.605 1.00 85.75 73 GLU A N 1
ATOM 596 C CA . GLU A 1 73 ? -25.593 -5.449 10.231 1.00 85.75 73 GLU A CA 1
ATOM 597 C C . GLU A 1 73 ? -24.617 -4.578 9.437 1.00 85.75 73 GLU A C 1
ATOM 599 O O . GLU A 1 73 ? -25.000 -3.976 8.434 1.00 85.75 73 GLU A O 1
ATOM 604 N N . TYR A 1 74 ? -23.341 -4.576 9.826 1.00 84.44 74 TYR A N 1
ATOM 605 C CA . TYR A 1 74 ? -22.273 -3.892 9.090 1.00 84.44 74 TYR A CA 1
ATOM 606 C C . TYR A 1 74 ? -21.855 -4.639 7.806 1.00 84.44 74 TYR A C 1
ATOM 608 O O . TYR A 1 74 ? -21.228 -4.076 6.905 1.00 84.44 74 TYR A O 1
ATOM 616 N N . GLY A 1 75 ? -22.207 -5.923 7.702 1.00 86.75 75 GLY A N 1
ATOM 617 C CA . GLY A 1 75 ? -21.886 -6.800 6.580 1.00 86.75 75 GLY A CA 1
ATOM 618 C C . GLY A 1 75 ? -20.485 -7.396 6.688 1.00 86.75 75 GLY A C 1
ATOM 619 O O . GLY A 1 75 ? -19.623 -6.862 7.374 1.00 86.75 75 GLY A O 1
ATOM 620 N N . MET A 1 76 ? -20.230 -8.499 5.975 1.00 87.25 76 MET A N 1
ATOM 621 C CA . MET A 1 76 ? -19.006 -9.315 6.110 1.00 87.25 76 MET A CA 1
ATOM 622 C C . MET A 1 76 ? -17.943 -9.065 5.032 1.00 87.25 76 MET A C 1
ATOM 624 O O . MET A 1 76 ? -16.860 -9.641 5.101 1.00 87.25 76 MET A O 1
ATOM 628 N N . PHE A 1 77 ? -18.233 -8.245 4.022 1.00 92.31 77 PHE A N 1
ATOM 629 C CA . PHE A 1 77 ?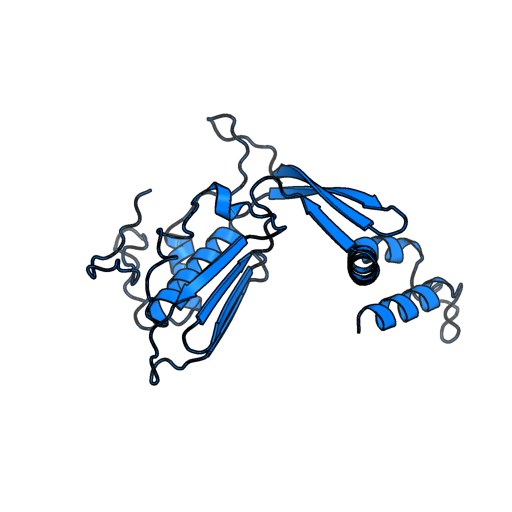 -17.325 -8.007 2.903 1.00 92.31 77 PHE A CA 1
ATOM 630 C C . PHE A 1 77 ? -17.187 -6.520 2.601 1.00 92.31 77 PHE A C 1
ATOM 632 O O . PHE A 1 77 ? -18.187 -5.815 2.495 1.00 92.31 77 PHE A O 1
ATOM 639 N N . ASN A 1 78 ? -15.949 -6.068 2.417 1.00 90.56 78 ASN A N 1
ATOM 640 C CA . ASN A 1 78 ? -15.632 -4.744 1.889 1.00 90.56 78 ASN A CA 1
ATOM 641 C C . ASN A 1 78 ? -14.338 -4.831 1.063 1.00 90.56 78 ASN A C 1
ATOM 643 O O . ASN A 1 78 ? -13.405 -5.535 1.449 1.00 90.56 78 ASN A O 1
ATOM 647 N N . LEU A 1 79 ? -14.274 -4.125 -0.064 1.00 91.69 79 LEU A N 1
ATOM 648 C CA . LEU A 1 79 ? -13.065 -3.946 -0.860 1.00 91.69 79 LEU A CA 1
ATOM 649 C C . LEU A 1 79 ? -12.847 -2.450 -1.079 1.00 91.69 79 LEU A C 1
ATOM 651 O O . LEU A 1 79 ? -13.620 -1.808 -1.785 1.00 91.69 79 LEU A O 1
ATOM 655 N N . SER A 1 80 ? -11.744 -1.933 -0.546 1.00 89.62 80 SER A N 1
ATOM 656 C CA . SER A 1 80 ? -11.282 -0.576 -0.802 1.00 89.62 80 SER A CA 1
ATOM 657 C C . SER A 1 80 ? -9.971 -0.572 -1.578 1.00 89.62 80 SER A C 1
ATOM 659 O O . SER A 1 80 ? -9.058 -1.364 -1.333 1.00 89.62 80 SER A O 1
ATOM 661 N N . THR A 1 81 ? -9.859 0.350 -2.528 1.00 90.25 81 THR A N 1
ATOM 662 C CA . THR A 1 81 ? -8.667 0.528 -3.356 1.00 90.25 81 THR A CA 1
ATOM 663 C C . THR A 1 81 ? -8.284 1.996 -3.397 1.00 90.25 81 THR A C 1
ATOM 665 O O . THR A 1 81 ? -9.136 2.852 -3.627 1.00 90.25 81 THR A O 1
ATOM 668 N N . ASN A 1 82 ? -6.993 2.289 -3.264 1.00 84.81 82 ASN A N 1
ATOM 669 C CA . ASN A 1 82 ? -6.454 3.621 -3.496 1.00 84.81 82 ASN A CA 1
ATOM 670 C C . ASN A 1 82 ? -5.479 3.572 -4.675 1.00 84.81 82 ASN A C 1
ATOM 672 O O . ASN A 1 82 ? -4.458 2.888 -4.633 1.00 84.81 82 ASN A O 1
ATOM 676 N N . ILE A 1 83 ? -5.811 4.304 -5.736 1.00 72.50 83 ILE A N 1
ATOM 677 C CA . ILE A 1 83 ? -4.991 4.370 -6.950 1.00 72.50 83 ILE A CA 1
ATOM 678 C C . ILE A 1 83 ? -3.783 5.296 -6.737 1.00 72.50 83 ILE A C 1
ATOM 680 O O . ILE A 1 83 ? -2.713 5.045 -7.286 1.00 72.50 83 ILE A O 1
ATOM 684 N N . PHE A 1 84 ? -3.924 6.346 -5.920 1.00 79.69 84 PHE A N 1
ATOM 685 C CA . PHE A 1 84 ? -2.872 7.345 -5.702 1.00 79.69 84 PHE A CA 1
ATOM 686 C C . PHE A 1 84 ? -1.768 6.843 -4.771 1.00 79.69 84 PHE A C 1
ATOM 688 O O . PHE A 1 84 ? -0.586 7.057 -5.029 1.00 79.69 84 PHE A O 1
ATOM 695 N N . GLY A 1 85 ? -2.148 6.158 -3.696 1.00 81.12 85 GLY A N 1
ATOM 696 C CA . GLY A 1 85 ? -1.229 5.389 -2.867 1.00 81.12 85 GLY A CA 1
ATOM 697 C C . GLY A 1 85 ? -1.460 3.914 -3.157 1.00 81.12 85 GLY A C 1
ATOM 698 O O . GLY A 1 85 ? -2.502 3.442 -2.714 1.00 81.12 85 GLY A O 1
ATOM 699 N N . PRO A 1 86 ? -0.565 3.185 -3.856 1.00 87.88 86 PRO A N 1
ATOM 700 C CA . PRO A 1 86 ? -0.817 1.832 -4.364 1.00 87.88 86 PRO A CA 1
ATOM 701 C C . PRO A 1 86 ? -1.122 0.865 -3.218 1.00 87.88 86 PRO A C 1
ATOM 703 O O . PRO A 1 86 ? -0.224 0.276 -2.617 1.00 87.88 86 PRO A O 1
ATOM 706 N N . SER A 1 87 ? -2.399 0.755 -2.868 1.00 91.50 87 SER A N 1
ATOM 707 C CA . SER A 1 87 ? -2.864 0.025 -1.698 1.00 91.50 87 SER A CA 1
ATOM 708 C C . SER A 1 87 ? -4.280 -0.482 -1.897 1.00 91.50 87 SER A C 1
ATOM 710 O O . SER A 1 87 ? -5.108 0.154 -2.555 1.00 91.50 87 SER A O 1
ATOM 712 N N . ILE A 1 88 ? -4.536 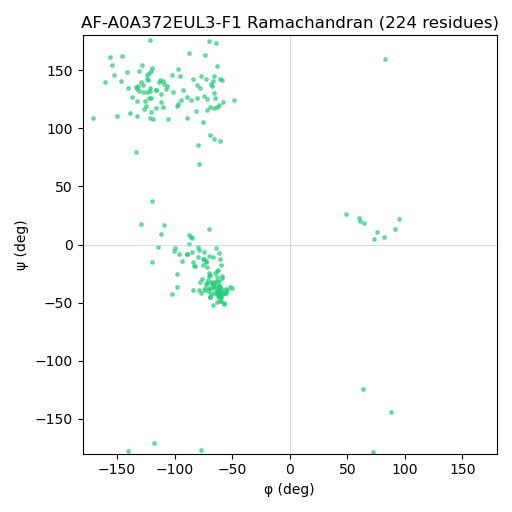-1.651 -1.327 1.00 93.62 88 ILE A N 1
ATOM 713 C CA . ILE A 1 88 ? -5.795 -2.380 -1.416 1.00 93.62 88 ILE A CA 1
ATOM 714 C C . ILE A 1 88 ? -6.090 -2.908 -0.022 1.00 93.62 88 ILE A C 1
ATOM 716 O O . ILE A 1 88 ? -5.240 -3.577 0.565 1.00 93.62 88 ILE A O 1
ATOM 720 N N . CYS A 1 89 ? -7.279 -2.631 0.491 1.00 92.88 89 CYS A N 1
ATOM 721 C CA . CYS A 1 89 ? -7.763 -3.218 1.727 1.00 92.88 89 CYS A CA 1
ATOM 722 C C . CYS A 1 89 ? -8.989 -4.069 1.420 1.00 92.88 89 CYS A C 1
ATOM 724 O O . CYS A 1 89 ? -9.882 -3.641 0.693 1.00 92.88 89 CYS A O 1
ATOM 726 N N . ILE A 1 90 ? -9.026 -5.281 1.951 1.00 94.69 90 ILE A N 1
ATOM 727 C CA . ILE A 1 90 ? -10.140 -6.203 1.773 1.00 94.69 90 ILE A CA 1
ATOM 728 C C . ILE A 1 90 ? -10.515 -6.799 3.116 1.00 94.69 90 ILE A C 1
ATOM 730 O O . ILE A 1 90 ? -9.661 -7.227 3.888 1.00 94.69 90 ILE A O 1
ATOM 734 N N . ARG A 1 91 ? -11.812 -6.843 3.363 1.00 92.75 91 ARG A N 1
ATOM 735 C CA . ARG A 1 91 ? -12.429 -7.529 4.480 1.00 92.75 91 ARG A CA 1
ATOM 736 C C . ARG A 1 91 ? -13.301 -8.648 3.939 1.00 92.75 91 ARG A C 1
ATOM 738 O O . ARG A 1 91 ? -14.061 -8.417 3.000 1.00 92.75 91 ARG A O 1
ATOM 745 N N . PHE A 1 92 ? -13.187 -9.839 4.509 1.00 93.69 92 PHE A N 1
ATOM 746 C CA . PHE A 1 92 ? -14.010 -10.989 4.154 1.00 93.69 92 PHE A CA 1
ATOM 747 C C . PHE A 1 92 ? -14.186 -11.903 5.370 1.00 93.69 92 PHE A C 1
ATOM 749 O O . PHE A 1 92 ? -13.234 -12.548 5.804 1.00 93.69 92 PHE A O 1
ATOM 756 N N . GLY A 1 93 ? -15.409 -11.952 5.902 1.00 92.06 93 GLY A N 1
ATOM 757 C CA . GLY A 1 93 ? -15.732 -12.698 7.116 1.00 92.06 93 GLY A CA 1
ATOM 758 C C . GLY A 1 93 ? -14.996 -12.133 8.328 1.00 92.06 93 GLY A C 1
ATOM 759 O O . GLY A 1 93 ? -15.070 -10.936 8.609 1.00 92.06 93 GLY A O 1
ATOM 760 N N . ASP A 1 94 ? -14.254 -13.004 8.998 1.00 93.62 94 ASP A N 1
ATOM 761 C CA . ASP A 1 94 ? -13.435 -12.746 10.181 1.00 93.62 94 ASP A CA 1
ATOM 762 C C . ASP A 1 94 ? -12.005 -12.281 9.848 1.00 93.62 94 ASP A C 1
ATOM 764 O O . ASP A 1 94 ? -11.167 -12.160 10.741 1.00 93.62 94 ASP A O 1
ATOM 768 N N . LEU A 1 95 ? -11.699 -12.002 8.575 1.00 93.44 95 LEU A N 1
ATOM 769 C CA . LEU A 1 95 ? -10.364 -11.598 8.136 1.00 93.44 95 LEU A CA 1
ATOM 770 C C . LEU A 1 95 ? -10.361 -10.234 7.447 1.00 93.44 95 LEU A C 1
ATOM 772 O O . LEU A 1 95 ? -11.164 -9.945 6.555 1.00 93.44 95 LEU A O 1
ATOM 776 N N . GLY A 1 96 ? -9.385 -9.413 7.829 1.00 92.94 96 GLY A N 1
ATOM 777 C CA . GLY A 1 96 ? -9.058 -8.141 7.198 1.00 92.94 96 GLY A CA 1
ATOM 778 C C . GLY A 1 96 ? -7.620 -8.129 6.693 1.00 92.94 96 GLY A C 1
ATOM 779 O O . GLY A 1 96 ? -6.692 -8.472 7.423 1.00 92.94 96 GLY A O 1
ATOM 780 N N . PHE A 1 97 ? -7.416 -7.697 5.454 1.00 92.19 97 PHE A N 1
ATOM 781 C CA . PHE A 1 97 ? -6.104 -7.559 4.830 1.00 92.19 97 PHE A CA 1
ATOM 782 C C . PHE A 1 97 ? -5.909 -6.132 4.339 1.00 92.19 97 PHE A C 1
ATOM 784 O O . PHE A 1 97 ? -6.750 -5.615 3.609 1.00 92.19 97 PHE A O 1
ATOM 791 N N . ALA A 1 98 ? -4.775 -5.524 4.666 1.00 91.31 98 ALA A N 1
ATOM 792 C CA . ALA A 1 98 ? -4.347 -4.259 4.083 1.00 91.31 98 ALA A CA 1
ATOM 793 C C . ALA A 1 98 ? -3.002 -4.461 3.380 1.00 91.31 98 ALA A C 1
ATOM 795 O O . ALA A 1 98 ? -1.988 -4.768 4.006 1.00 91.31 98 ALA A O 1
ATOM 796 N N . PHE A 1 99 ? -3.007 -4.320 2.060 1.00 91.62 99 PHE A N 1
ATOM 797 C CA . PHE A 1 99 ? -1.854 -4.490 1.189 1.00 91.62 99 PHE A CA 1
ATOM 798 C C . PHE A 1 99 ? -1.371 -3.135 0.681 1.00 91.62 99 PHE A C 1
ATOM 800 O O . PHE A 1 99 ? -2.170 -2.315 0.224 1.00 91.62 99 PHE A O 1
ATOM 807 N N . VAL A 1 100 ? -0.057 -2.923 0.680 1.00 91.19 100 VAL A N 1
ATOM 808 C CA . VAL A 1 100 ? 0.582 -1.730 0.122 1.00 91.19 100 VAL A CA 1
ATOM 809 C C . VAL A 1 100 ? 1.756 -2.137 -0.765 1.00 91.19 100 VAL A C 1
ATOM 811 O O . VAL A 1 100 ? 2.693 -2.802 -0.328 1.00 91.19 100 VAL A O 1
ATOM 814 N N . GLY A 1 101 ? 1.732 -1.697 -2.022 1.00 88.94 101 GLY A N 1
ATOM 815 C CA . GLY A 1 101 ? 2.818 -1.888 -2.983 1.00 88.94 101 GLY A CA 1
ATOM 816 C C . GLY A 1 101 ? 3.953 -0.891 -2.756 1.00 88.94 101 GLY A C 1
ATOM 817 O O . GLY A 1 101 ? 4.132 0.037 -3.547 1.00 88.94 101 GLY A O 1
ATOM 818 N N . ASP A 1 102 ? 4.690 -1.040 -1.658 1.00 87.00 102 ASP A N 1
ATOM 819 C CA . ASP A 1 102 ? 5.679 -0.074 -1.171 1.00 87.00 102 ASP A CA 1
ATOM 820 C C . ASP A 1 102 ? 7.058 -0.659 -0.856 1.00 87.00 102 ASP A C 1
ATOM 822 O O . ASP A 1 102 ? 7.818 -0.024 -0.134 1.00 87.00 102 ASP A O 1
ATOM 826 N N . GLY A 1 103 ? 7.403 -1.850 -1.349 1.00 85.44 103 GLY A N 1
ATOM 827 C CA . GLY A 1 103 ? 8.715 -2.439 -1.060 1.00 85.44 103 GLY A CA 1
ATOM 828 C C . GLY A 1 103 ? 8.936 -2.775 0.422 1.00 85.44 103 GLY A C 1
ATOM 829 O O . GLY A 1 103 ? 10.084 -2.897 0.843 1.00 85.44 103 GLY A O 1
ATOM 830 N N . GLY A 1 104 ? 7.863 -2.877 1.219 1.00 83.69 104 GLY A N 1
ATOM 831 C CA . GLY A 1 104 ? 7.931 -3.160 2.656 1.00 83.69 104 GLY A CA 1
ATOM 832 C C . GLY A 1 104 ? 8.221 -1.934 3.526 1.00 83.69 104 GLY A C 1
ATOM 833 O O . GLY A 1 104 ? 8.416 -2.068 4.727 1.00 83.69 104 GLY A O 1
ATOM 834 N N . LEU A 1 105 ? 8.258 -0.740 2.939 1.00 82.69 105 LEU A N 1
ATOM 835 C CA . LEU A 1 105 ? 8.681 0.492 3.600 1.00 82.69 105 LEU A CA 1
ATOM 836 C C . LEU A 1 105 ? 7.812 0.885 4.809 1.00 82.69 105 LEU A C 1
ATOM 838 O O . LEU A 1 105 ? 8.307 1.480 5.764 1.00 82.69 105 LEU A O 1
ATOM 842 N N . GLN A 1 106 ? 6.517 0.571 4.799 1.00 78.75 106 GLN A N 1
ATOM 843 C CA . GLN A 1 106 ? 5.647 0.853 5.937 1.00 78.75 106 GLN A CA 1
ATOM 844 C C . GLN A 1 106 ? 5.903 -0.056 7.155 1.00 78.75 106 GLN A C 1
ATOM 846 O O . GLN A 1 106 ? 5.531 0.360 8.255 1.00 78.75 106 GLN A O 1
ATOM 851 N N . HIS A 1 107 ? 6.552 -1.224 7.007 1.00 72.81 107 HIS A N 1
ATOM 852 C CA . HIS A 1 107 ? 6.959 -2.083 8.141 1.00 72.81 107 HIS A CA 1
ATOM 853 C C . HIS A 1 107 ? 8.089 -1.467 8.966 1.00 72.81 107 HIS A C 1
ATOM 855 O O . HIS A 1 107 ? 8.053 -1.538 10.191 1.00 72.81 107 HIS A O 1
ATOM 861 N N . ASP A 1 108 ? 9.043 -0.803 8.311 1.00 57.19 108 ASP A N 1
ATOM 862 C CA . ASP A 1 108 ? 10.195 -0.179 8.979 1.00 57.19 108 ASP A CA 1
ATOM 863 C C . ASP A 1 108 ? 9.800 0.947 9.943 1.00 57.19 108 ASP A C 1
ATOM 865 O O . ASP A 1 108 ? 10.544 1.270 10.865 1.00 57.19 108 ASP A O 1
ATOM 869 N N . LEU A 1 109 ? 8.619 1.540 9.749 1.00 54.16 109 LEU A N 1
ATOM 870 C CA . LEU A 1 109 ? 8.129 2.648 10.568 1.00 54.16 109 LEU A CA 1
ATOM 871 C C . LEU A 1 109 ? 7.245 2.203 11.747 1.00 54.16 109 LEU A C 1
ATOM 873 O O . LEU A 1 109 ? 6.996 3.021 12.625 1.00 54.16 109 LEU A O 1
ATOM 877 N N . ALA A 1 110 ? 6.758 0.955 11.773 1.00 54.19 110 ALA A N 1
ATOM 878 C CA . ALA A 1 110 ? 6.025 0.358 12.899 1.00 54.19 110 ALA A CA 1
ATOM 879 C C . ALA A 1 110 ? 5.811 -1.153 12.660 1.00 54.19 110 ALA A C 1
ATOM 881 O O . ALA A 1 110 ? 4.995 -1.551 11.824 1.00 54.19 110 ALA A O 1
ATOM 882 N N . GLY A 1 111 ? 6.514 -2.004 13.416 1.00 47.59 111 GLY A N 1
ATOM 883 C CA . GLY A 1 111 ? 6.559 -3.459 13.191 1.00 47.59 111 GLY A CA 1
ATOM 884 C C . GLY A 1 111 ? 5.276 -4.245 13.508 1.00 47.59 111 GLY A C 1
ATOM 885 O O . GLY A 1 111 ? 5.184 -5.417 13.156 1.00 47.59 111 GLY A O 1
ATOM 886 N N . LEU A 1 112 ? 4.278 -3.629 14.151 1.00 50.78 112 LEU A N 1
ATOM 887 C CA . LEU A 1 112 ? 2.983 -4.251 14.484 1.00 50.78 112 LEU A CA 1
ATOM 888 C C . LEU A 1 112 ? 1.818 -3.683 13.650 1.00 50.78 112 LEU A C 1
ATOM 890 O O . LEU A 1 112 ? 0.650 -3.851 14.000 1.00 50.78 112 LEU A O 1
ATOM 894 N N . GLY A 1 113 ? 2.136 -3.006 12.543 1.00 57.22 113 GLY A N 1
ATOM 895 C CA . GLY A 1 113 ? 1.166 -2.279 11.729 1.00 57.22 113 GLY A CA 1
ATOM 896 C C . GLY A 1 113 ? 0.657 -0.998 12.391 1.00 57.22 113 GLY A C 1
ATOM 897 O O . GLY A 1 113 ? 1.129 -0.627 13.469 1.00 57.22 113 GLY A O 1
ATOM 898 N N . PRO A 1 114 ? -0.262 -0.268 11.733 1.00 62.59 114 PRO A N 1
ATOM 899 C CA . PRO A 1 114 ? -0.870 0.924 12.309 1.00 62.59 114 PRO A CA 1
ATOM 900 C C . PRO A 1 114 ? -1.370 0.653 13.735 1.00 62.59 114 PRO A C 1
ATOM 902 O O . PRO A 1 114 ? -2.170 -0.259 13.943 1.00 62.59 114 PRO A O 1
ATOM 905 N N . TYR A 1 115 ? -0.906 1.462 14.691 1.00 63.97 115 TYR A N 1
ATOM 906 C CA . TYR A 1 115 ? -1.360 1.469 16.090 1.00 63.97 115 TYR A CA 1
ATOM 907 C C . TYR A 1 115 ? -1.166 0.155 16.865 1.00 63.97 115 TYR A C 1
ATOM 909 O O . TYR A 1 115 ? -1.863 -0.076 17.843 1.00 63.97 115 TYR A O 1
ATOM 917 N N . GLU A 1 116 ? -0.241 -0.710 16.437 1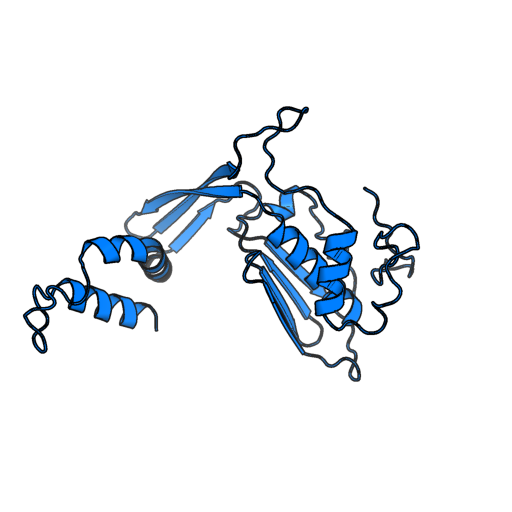.00 70.56 116 GLU A N 1
ATOM 918 C CA . GLU A 1 116 ? 0.058 -1.989 17.107 1.00 70.56 116 GLU A CA 1
ATOM 919 C C . GLU A 1 116 ? -1.125 -2.977 17.190 1.00 70.56 116 GLU A C 1
ATOM 921 O O . GLU A 1 116 ? -1.116 -3.934 17.963 1.00 70.56 116 GLU A O 1
ATOM 926 N N . LEU A 1 117 ? -2.126 -2.798 16.324 1.00 74.75 117 LEU A N 1
ATOM 927 C CA . LEU A 1 117 ? -3.387 -3.543 16.345 1.00 74.75 117 LEU A CA 1
ATOM 928 C C . LEU A 1 117 ? -3.315 -4.956 15.742 1.00 74.75 117 LEU A C 1
ATOM 930 O O . LEU A 1 117 ? -4.303 -5.682 15.777 1.00 74.75 117 LEU A O 1
ATOM 934 N N . ALA A 1 118 ? -2.182 -5.377 15.166 1.00 67.94 118 ALA A N 1
ATOM 935 C CA . ALA A 1 118 ? -2.079 -6.624 14.389 1.00 67.94 118 ALA A CA 1
ATOM 936 C C . ALA A 1 118 ? -2.378 -7.925 15.167 1.00 67.94 118 ALA A C 1
ATOM 938 O O . ALA A 1 118 ? -2.413 -8.999 14.570 1.00 67.94 118 ALA A O 1
ATOM 939 N N . ARG A 1 119 ? -2.564 -7.864 16.490 1.00 73.38 119 ARG A N 1
ATOM 940 C CA . ARG A 1 119 ? -2.874 -9.028 17.342 1.00 73.38 119 ARG A CA 1
ATOM 941 C C . ARG A 1 119 ? -4.262 -8.984 17.972 1.00 73.38 119 ARG A C 1
ATOM 943 O O . ARG A 1 119 ? -4.633 -9.933 18.653 1.00 73.38 119 ARG A O 1
ATOM 950 N N . GLN A 1 120 ? -5.011 -7.917 17.729 1.00 82.50 120 GLN A N 1
ATOM 951 C CA . GLN A 1 120 ? -6.317 -7.701 18.330 1.00 82.50 120 GLN A CA 1
ATOM 952 C C . GLN A 1 120 ? -7.422 -8.141 17.371 1.00 82.50 120 GLN A C 1
ATOM 954 O O . GLN A 1 120 ? -7.257 -8.093 16.148 1.00 82.50 120 GLN A O 1
ATOM 959 N N . GLN A 1 121 ? -8.551 -8.570 17.932 1.00 89.25 121 GLN A N 1
ATOM 960 C CA . GLN A 1 121 ? -9.764 -8.769 17.152 1.00 89.25 121 GLN A CA 1
ATOM 961 C C . GLN A 1 121 ? -10.445 -7.411 16.966 1.00 89.25 121 GLN A C 1
ATOM 963 O O . GLN A 1 121 ? -10.882 -6.802 17.939 1.00 89.25 121 GLN A O 1
ATOM 968 N N . LEU A 1 122 ? -10.516 -6.929 15.727 1.00 90.56 122 LEU A N 1
ATOM 969 C CA . LEU A 1 122 ? -11.082 -5.619 15.412 1.00 90.56 122 LEU A CA 1
ATOM 970 C C . LEU A 1 122 ? -12.548 -5.726 15.006 1.00 90.56 122 LEU A C 1
ATOM 972 O O . LEU A 1 122 ? -12.951 -6.633 14.281 1.00 90.56 122 LEU A O 1
ATOM 976 N N . HIS A 1 123 ? -13.339 -4.729 15.373 1.00 91.00 123 HIS A N 1
ATOM 977 C CA . HIS A 1 123 ? -14.647 -4.544 14.766 1.00 91.00 123 HIS A CA 1
ATOM 978 C C . HIS A 1 123 ? -14.501 -4.183 13.274 1.00 91.00 123 HIS A C 1
ATOM 980 O O . HIS A 1 123 ? -13.594 -3.420 12.924 1.00 91.00 123 HIS A O 1
ATOM 986 N N . PRO A 1 124 ? -15.405 -4.622 12.376 1.00 90.56 124 PRO A N 1
ATOM 987 C CA . PRO A 1 124 ? -15.377 -4.246 10.960 1.00 90.56 124 PRO A CA 1
ATOM 988 C C . PRO A 1 124 ? -15.255 -2.735 10.707 1.00 90.56 124 PRO A C 1
ATOM 990 O O . PRO A 1 124 ? -14.502 -2.305 9.838 1.00 90.56 124 PRO A O 1
ATOM 993 N N . ILE A 1 125 ? -15.915 -1.920 11.533 1.00 87.75 125 ILE A N 1
ATOM 994 C CA . ILE A 1 125 ? -15.829 -0.452 11.469 1.00 87.75 125 ILE A CA 1
ATOM 995 C C . ILE A 1 125 ? -14.437 0.099 11.815 1.00 87.75 125 ILE A C 1
ATOM 997 O O . ILE A 1 125 ? -14.014 1.119 11.275 1.00 87.75 125 ILE A O 1
ATOM 1001 N N . GLN A 1 126 ? -13.712 -0.571 12.715 1.00 87.69 126 GLN A N 1
ATOM 1002 C CA . GLN A 1 126 ? -12.341 -0.210 13.074 1.00 87.69 126 GLN A CA 1
ATOM 1003 C C . GLN A 1 126 ? -11.385 -0.585 11.950 1.00 87.69 126 GLN A C 1
ATOM 1005 O O . GLN A 1 126 ? -10.450 0.160 11.664 1.00 87.69 126 GLN A O 1
ATOM 1010 N N . PHE A 1 127 ? -11.637 -1.716 11.286 1.00 90.19 127 PHE A N 1
ATOM 1011 C CA . PHE A 1 127 ? -10.875 -2.106 10.109 1.00 90.19 127 PHE A CA 1
ATOM 1012 C C . PHE A 1 127 ? -11.053 -1.110 8.959 1.00 90.19 127 PHE A C 1
ATOM 1014 O O . PHE A 1 127 ? -10.067 -0.759 8.321 1.00 90.19 127 PHE A O 1
ATOM 1021 N N . ASP A 1 128 ? -12.264 -0.602 8.724 1.00 88.19 128 ASP A N 1
ATOM 1022 C CA . ASP A 1 128 ? -12.494 0.401 7.677 1.00 88.19 128 ASP A CA 1
ATOM 1023 C C . ASP A 1 128 ? -11.775 1.731 7.992 1.00 88.19 128 ASP A C 1
ATOM 1025 O O . ASP A 1 128 ? -11.162 2.334 7.105 1.00 88.19 128 ASP A O 1
ATOM 1029 N N . GLU A 1 129 ? -11.733 2.150 9.264 1.00 86.12 129 GLU A N 1
ATOM 1030 C CA . GLU A 1 129 ? -10.899 3.283 9.692 1.00 86.12 129 GLU A CA 1
ATOM 1031 C C . GLU A 1 129 ? -9.397 3.001 9.493 1.00 86.12 129 GLU A C 1
ATOM 1033 O O . GLU A 1 129 ? -8.649 3.854 9.003 1.00 86.12 129 GLU A O 1
ATOM 1038 N N . LEU A 1 130 ? -8.939 1.794 9.834 1.00 87.44 130 LEU A N 1
ATOM 1039 C CA . LEU A 1 130 ? -7.555 1.368 9.629 1.00 87.44 130 LEU A CA 1
ATOM 1040 C C . LEU A 1 130 ? -7.187 1.377 8.144 1.00 87.44 130 LEU A C 1
ATOM 1042 O O . LEU A 1 130 ? -6.129 1.894 7.778 1.00 87.44 130 LEU A O 1
ATOM 1046 N N . ALA A 1 131 ? -8.067 0.861 7.289 1.00 89.00 131 ALA A N 1
ATOM 1047 C CA . ALA A 1 131 ? -7.908 0.857 5.845 1.00 89.00 131 ALA A CA 1
ATOM 1048 C C . ALA A 1 131 ? -7.720 2.284 5.322 1.00 89.00 131 ALA A C 1
ATOM 1050 O O . ALA A 1 131 ? -6.738 2.558 4.630 1.00 89.00 131 ALA A O 1
ATOM 1051 N N . ALA A 1 132 ? -8.587 3.220 5.711 1.00 86.00 132 ALA A N 1
ATOM 1052 C CA . ALA A 1 132 ? -8.468 4.624 5.325 1.00 86.00 132 ALA A CA 1
ATOM 1053 C C . ALA A 1 132 ? -7.124 5.244 5.754 1.00 86.00 132 ALA A C 1
ATOM 1055 O O . ALA A 1 132 ? -6.477 5.934 4.960 1.00 86.00 132 ALA A O 1
ATOM 1056 N N . ARG A 1 133 ? -6.642 4.941 6.967 1.00 85.88 133 ARG A N 1
ATOM 1057 C CA . ARG A 1 133 ? -5.328 5.398 7.458 1.00 85.88 133 ARG A CA 1
ATOM 1058 C C . ARG A 1 133 ? -4.165 4.792 6.661 1.00 85.88 133 ARG A C 1
ATOM 1060 O O . ARG A 1 133 ? -3.231 5.516 6.313 1.00 85.88 133 ARG A O 1
ATOM 1067 N N . VAL A 1 134 ? -4.220 3.501 6.322 1.00 88.38 134 VAL A N 1
ATOM 1068 C CA . VAL A 1 134 ? -3.222 2.833 5.461 1.00 88.38 134 VAL A CA 1
ATOM 1069 C C . VAL A 1 134 ? -3.209 3.454 4.066 1.00 88.38 134 VAL A C 1
ATOM 1071 O O . VAL A 1 134 ? -2.141 3.773 3.533 1.00 88.38 134 VAL A O 1
ATOM 1074 N N . HIS A 1 135 ? -4.386 3.680 3.487 1.00 89.56 135 HIS A N 1
ATOM 1075 C CA . HIS A 1 135 ? -4.534 4.327 2.191 1.00 89.56 135 HIS A CA 1
ATOM 1076 C C . HIS A 1 135 ? -3.982 5.755 2.206 1.00 89.56 135 HIS A C 1
ATOM 1078 O O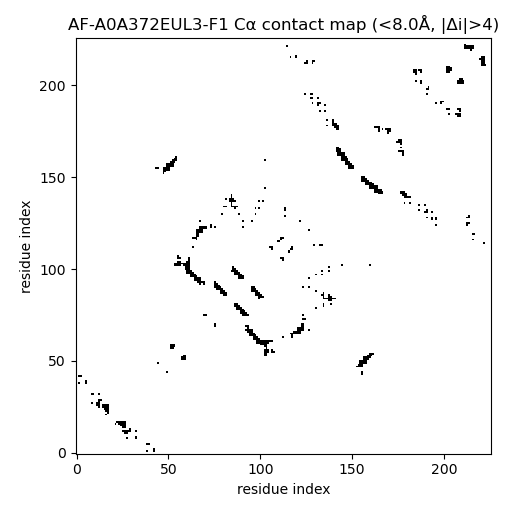 . HIS A 1 135 ? -3.255 6.124 1.281 1.00 89.56 135 HIS A O 1
ATOM 1084 N N . TYR A 1 136 ? -4.262 6.536 3.253 1.00 87.38 136 TYR A N 1
ATOM 1085 C CA . TYR A 1 136 ? -3.720 7.884 3.407 1.00 87.38 136 TYR A CA 1
ATOM 1086 C C . TYR A 1 136 ? -2.192 7.864 3.528 1.00 87.38 136 TYR A C 1
ATOM 1088 O O . TYR A 1 136 ? -1.511 8.524 2.742 1.00 87.38 136 TYR A O 1
ATOM 1096 N N . LYS A 1 137 ? -1.629 7.022 4.408 1.00 87.38 137 LYS A N 1
ATOM 1097 C CA . LYS A 1 137 ? -0.170 6.851 4.538 1.00 87.38 137 LYS A CA 1
ATOM 1098 C C . LYS A 1 137 ? 0.480 6.463 3.209 1.00 87.38 137 LYS A C 1
ATOM 1100 O O . LYS A 1 137 ? 1.528 6.996 2.851 1.00 87.38 137 LYS A O 1
ATOM 1105 N N . SER A 1 138 ? -0.151 5.561 2.456 1.00 89.69 138 SER A N 1
ATOM 1106 C CA . SER A 1 138 ? 0.323 5.155 1.131 1.00 89.69 138 SER A CA 1
ATOM 1107 C C . SER A 1 138 ? 0.339 6.329 0.144 1.00 89.69 138 SER A C 1
ATOM 1109 O O . SER A 1 138 ? 1.305 6.488 -0.600 1.00 89.69 138 SER A O 1
ATOM 1111 N N . ALA A 1 139 ? -0.674 7.200 0.177 1.00 89.81 139 ALA A N 1
ATOM 1112 C CA . ALA A 1 139 ? -0.742 8.398 -0.664 1.00 89.81 139 ALA A CA 1
ATOM 1113 C C . ALA A 1 139 ? 0.276 9.487 -0.270 1.00 89.81 139 ALA A C 1
ATOM 1115 O O . ALA A 1 139 ? 0.670 10.296 -1.110 1.00 89.81 139 ALA A O 1
ATOM 1116 N N . LEU A 1 140 ? 0.737 9.503 0.985 1.00 88.75 140 LEU A N 1
ATOM 1117 C CA . LEU A 1 140 ? 1.809 10.396 1.437 1.00 88.75 140 LEU A CA 1
ATOM 1118 C C . LEU A 1 140 ? 3.197 9.964 0.951 1.00 88.75 140 LEU A C 1
ATOM 1120 O O . LEU A 1 140 ? 4.139 10.754 1.057 1.00 88.75 140 LEU A O 1
ATOM 1124 N N . ARG A 1 141 ? 3.354 8.743 0.421 1.00 88.88 141 ARG A N 1
ATOM 1125 C CA . ARG A 1 141 ? 4.646 8.250 -0.065 1.00 88.88 141 ARG A CA 1
ATOM 1126 C C . ARG A 1 141 ? 5.189 9.172 -1.155 1.00 88.88 141 ARG A C 1
ATOM 1128 O O . ARG A 1 141 ? 4.578 9.359 -2.204 1.0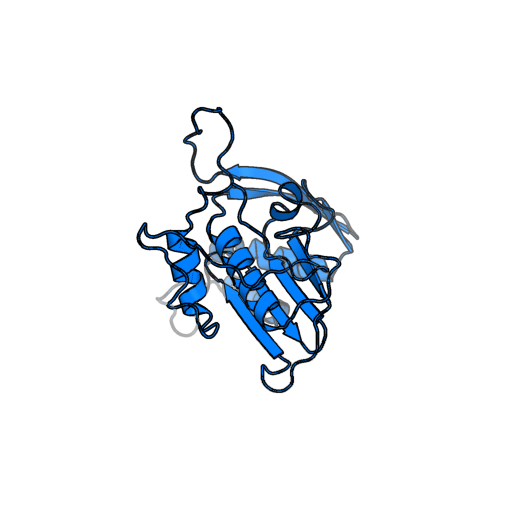0 88.88 141 ARG A O 1
ATOM 1135 N N . ASN A 1 142 ? 6.389 9.686 -0.924 1.00 88.88 142 ASN A N 1
ATOM 1136 C CA . ASN A 1 142 ? 7.104 10.584 -1.821 1.00 88.88 142 ASN A CA 1
ATOM 1137 C C . ASN A 1 142 ? 8.449 9.996 -2.269 1.00 88.88 142 ASN A C 1
ATOM 1139 O O . ASN A 1 142 ? 9.450 10.697 -2.411 1.00 88.88 142 ASN A O 1
ATOM 1143 N N . ALA A 1 143 ? 8.466 8.687 -2.482 1.00 88.75 143 ALA A N 1
ATOM 1144 C CA . ALA A 1 143 ? 9.630 7.956 -2.938 1.00 88.75 143 ALA A CA 1
ATOM 1145 C C . ALA A 1 143 ? 9.232 6.797 -3.852 1.00 88.75 143 ALA A C 1
ATOM 1147 O O . ALA A 1 143 ? 8.086 6.329 -3.855 1.00 88.75 143 ALA A O 1
ATOM 1148 N N . THR A 1 144 ? 10.223 6.323 -4.594 1.00 87.94 144 THR A N 1
ATOM 1149 C CA . THR A 1 144 ? 10.201 5.071 -5.341 1.00 87.94 144 THR A CA 1
ATOM 1150 C C . THR A 1 144 ? 11.334 4.165 -4.874 1.00 87.94 144 THR A C 1
ATOM 1152 O O . THR A 1 144 ? 12.162 4.549 -4.051 1.00 87.94 144 THR A O 1
ATOM 1155 N N . HIS A 1 145 ? 11.386 2.958 -5.412 1.00 88.25 145 HIS A N 1
ATOM 1156 C CA . HIS A 1 145 ? 12.450 2.007 -5.147 1.00 88.25 145 HIS A CA 1
ATOM 1157 C C . HIS A 1 145 ? 13.285 1.785 -6.400 1.00 88.25 145 HIS A C 1
ATOM 1159 O O . HIS A 1 145 ? 12.765 1.720 -7.513 1.00 88.25 145 HIS A O 1
ATOM 1165 N N . SER A 1 146 ? 14.590 1.650 -6.198 1.00 88.81 146 SER A N 1
ATOM 1166 C CA . SER A 1 146 ? 15.516 1.165 -7.214 1.00 88.81 146 SER A CA 1
ATOM 1167 C C . SER A 1 146 ? 15.685 -0.341 -7.060 1.00 88.81 146 SER A C 1
ATOM 1169 O O . SER A 1 146 ? 15.921 -0.829 -5.950 1.00 88.81 146 SER A O 1
ATOM 1171 N N . TYR A 1 147 ? 15.590 -1.064 -8.173 1.00 87.69 147 TYR A N 1
ATOM 1172 C CA . TYR A 1 147 ? 15.739 -2.513 -8.222 1.00 87.69 147 TYR A CA 1
ATOM 1173 C C . TYR A 1 147 ? 16.840 -2.908 -9.198 1.00 87.69 147 TYR A C 1
ATOM 1175 O O . TYR A 1 147 ? 16.952 -2.342 -10.285 1.00 87.69 147 TYR A O 1
ATOM 1183 N N . ILE A 1 148 ? 17.609 -3.930 -8.831 1.00 90.25 148 ILE A N 1
ATOM 1184 C CA . ILE A 1 148 ? 18.462 -4.672 -9.756 1.00 90.25 148 ILE A CA 1
ATOM 1185 C C . ILE A 1 148 ? 17.880 -6.067 -9.943 1.00 90.25 148 ILE A C 1
ATOM 1187 O O . ILE A 1 148 ? 17.392 -6.681 -8.991 1.00 90.25 148 ILE A O 1
ATOM 1191 N N . HIS A 1 149 ? 17.919 -6.567 -11.170 1.00 87.56 149 HIS A N 1
ATOM 1192 C CA . HIS A 1 149 ? 17.479 -7.914 -11.488 1.00 87.56 149 HIS A CA 1
ATOM 1193 C C . HIS A 1 149 ? 18.613 -8.709 -12.128 1.00 87.56 149 HIS A C 1
ATOM 1195 O O . HIS A 1 149 ? 19.463 -8.159 -12.828 1.00 87.56 149 HIS A O 1
ATOM 1201 N N . SER A 1 150 ? 18.625 -10.011 -11.874 1.00 89.06 150 SER A N 1
ATOM 1202 C CA . SER A 1 150 ? 19.497 -10.962 -12.549 1.00 89.06 150 SER A CA 1
ATOM 1203 C C . SER A 1 150 ? 18.750 -12.263 -12.800 1.00 89.06 150 SER A C 1
ATOM 1205 O O . SER A 1 150 ? 17.849 -12.646 -12.053 1.00 89.06 150 SER A O 1
ATOM 1207 N N . GLU A 1 151 ? 19.106 -12.933 -13.885 1.00 87.19 151 GLU A N 1
ATOM 1208 C CA . GLU A 1 151 ? 18.430 -14.139 -14.340 1.00 87.19 151 GLU A CA 1
ATOM 1209 C C . GLU A 1 151 ? 19.475 -15.214 -14.640 1.00 87.19 151 GLU A C 1
ATOM 1211 O O . GLU A 1 151 ? 20.468 -14.955 -15.319 1.00 87.19 151 GLU A O 1
ATOM 1216 N N . ASP A 1 152 ? 19.247 -16.418 -14.123 1.00 88.56 152 ASP A N 1
ATOM 1217 C CA . ASP A 1 152 ? 19.976 -17.632 -14.490 1.00 88.56 152 ASP A CA 1
ATOM 1218 C C . ASP A 1 152 ? 19.000 -18.654 -15.112 1.00 88.56 152 ASP A C 1
ATOM 1220 O O . ASP A 1 152 ? 17.868 -18.305 -15.458 1.00 88.56 152 ASP A O 1
ATOM 1224 N N . ALA A 1 153 ? 19.428 -19.898 -15.351 1.00 87.38 153 ALA A N 1
ATOM 1225 C CA . ALA A 1 153 ? 18.606 -20.887 -16.058 1.00 87.38 153 ALA A CA 1
ATOM 1226 C C . ALA A 1 153 ? 17.257 -21.162 -15.361 1.00 87.38 153 ALA A C 1
ATOM 1228 O O . ALA A 1 153 ? 16.233 -21.247 -16.044 1.00 87.38 153 ALA A O 1
ATOM 1229 N N . ASP A 1 154 ? 17.248 -21.202 -14.026 1.00 89.38 154 ASP A N 1
ATOM 1230 C CA . ASP A 1 154 ? 16.125 -21.694 -13.216 1.00 89.38 154 ASP A CA 1
ATOM 1231 C C . ASP A 1 154 ? 15.549 -20.635 -12.263 1.00 89.38 154 ASP A C 1
ATOM 1233 O O . ASP A 1 154 ? 14.438 -20.788 -11.745 1.00 89.38 154 ASP A O 1
ATOM 1237 N N . THR A 1 155 ? 16.278 -19.541 -12.046 1.00 88.88 155 THR A N 1
ATOM 1238 C CA . THR A 1 155 ? 15.979 -18.515 -11.048 1.00 88.88 155 THR A CA 1
ATOM 1239 C C . THR A 1 155 ? 15.952 -17.116 -11.660 1.00 88.88 155 THR A C 1
ATOM 1241 O O . THR A 1 155 ? 16.822 -16.720 -12.436 1.00 88.88 155 THR A O 1
ATOM 1244 N N . PHE A 1 156 ? 14.958 -16.330 -11.249 1.00 87.62 156 PHE A N 1
ATOM 1245 C CA . PHE A 1 156 ? 14.888 -14.889 -11.473 1.00 87.62 156 PHE A CA 1
ATOM 1246 C C . PHE A 1 156 ? 15.050 -14.179 -10.128 1.00 87.62 156 PHE A C 1
ATOM 1248 O O . PHE A 1 156 ? 14.305 -14.438 -9.182 1.00 87.62 156 PHE A O 1
ATOM 1255 N N . ARG A 1 157 ? 16.041 -13.298 -10.014 1.00 87.81 157 ARG A N 1
ATOM 1256 C CA . ARG A 1 157 ? 16.361 -12.579 -8.778 1.00 87.81 157 ARG A CA 1
ATOM 1257 C C . ARG A 1 157 ? 16.046 -11.109 -8.968 1.00 87.81 157 ARG A C 1
ATOM 1259 O O . ARG A 1 157 ? 16.513 -10.500 -9.923 1.00 87.81 157 ARG A O 1
ATOM 1266 N N . CYS A 1 158 ? 15.301 -10.534 -8.035 1.00 86.75 158 CYS A N 1
ATOM 1267 C CA . CYS A 1 158 ? 15.052 -9.102 -7.964 1.00 86.75 158 CYS A CA 1
ATOM 1268 C C . CYS A 1 158 ? 15.451 -8.605 -6.576 1.00 86.75 158 CYS A C 1
ATOM 1270 O O . CYS A 1 158 ? 14.984 -9.123 -5.559 1.00 86.75 158 CYS A O 1
ATOM 1272 N N . GLN A 1 159 ? 16.345 -7.626 -6.528 1.00 89.62 159 GLN A N 1
ATOM 1273 C CA . GLN A 1 159 ? 16.850 -7.062 -5.289 1.00 89.62 159 GLN A CA 1
ATOM 1274 C C . GLN A 1 159 ? 16.581 -5.562 -5.252 1.00 89.62 159 GLN A C 1
ATOM 1276 O O . GLN A 1 159 ? 16.966 -4.817 -6.153 1.00 89.62 159 GLN A O 1
ATOM 1281 N N . GLN A 1 160 ? 15.937 -5.125 -4.178 1.00 90.62 160 GLN A N 1
ATOM 1282 C CA . GLN A 1 160 ? 15.777 -3.721 -3.839 1.00 90.62 160 GLN A CA 1
ATOM 1283 C C . GLN A 1 160 ? 17.119 -3.159 -3.374 1.00 90.62 160 GLN A C 1
ATOM 1285 O O . GLN A 1 160 ? 17.747 -3.698 -2.463 1.00 90.62 160 GLN A O 1
ATOM 1290 N N . MET A 1 161 ? 17.563 -2.087 -4.021 1.00 90.81 161 MET A N 1
ATOM 1291 C CA . MET A 1 161 ? 18.881 -1.491 -3.800 1.00 90.81 161 MET A CA 1
ATOM 1292 C C . MET A 1 161 ? 18.808 -0.235 -2.943 1.00 90.81 161 MET A C 1
ATOM 1294 O O . MET A 1 161 ? 19.644 -0.041 -2.067 1.00 90.81 161 MET A O 1
ATOM 1298 N N . ALA A 1 162 ? 17.817 0.618 -3.202 1.00 88.81 162 ALA A N 1
ATOM 1299 C CA . ALA A 1 162 ? 17.644 1.876 -2.490 1.00 88.81 162 ALA A CA 1
ATOM 1300 C C . ALA A 1 162 ? 16.185 2.334 -2.512 1.00 88.81 162 ALA A C 1
ATOM 1302 O O . ALA A 1 162 ? 15.435 2.021 -3.443 1.00 88.81 162 ALA A O 1
ATOM 1303 N N . VAL A 1 163 ? 15.823 3.129 -1.509 1.00 88.31 163 VAL A N 1
ATOM 1304 C CA . VAL A 1 163 ? 14.652 4.009 -1.538 1.00 88.31 163 VAL A CA 1
ATOM 1305 C C . VAL A 1 163 ? 15.114 5.347 -2.112 1.00 88.31 163 VAL A C 1
ATOM 1307 O O . VAL A 1 163 ? 16.105 5.905 -1.650 1.00 88.31 163 VAL A O 1
ATOM 1310 N N . VAL A 1 164 ? 14.436 5.845 -3.141 1.00 88.75 164 VAL A N 1
ATOM 1311 C CA . VAL A 1 164 ? 14.797 7.071 -3.860 1.00 88.75 164 VAL A CA 1
ATOM 1312 C C . VAL A 1 164 ? 13.657 8.080 -3.716 1.00 88.75 164 VAL A C 1
ATOM 1314 O O . VAL A 1 164 ? 12.599 7.883 -4.323 1.00 88.75 164 VAL A O 1
ATOM 1317 N N . PRO A 1 165 ? 13.831 9.156 -2.932 1.00 88.25 165 PRO A N 1
ATOM 1318 C CA . PRO A 1 165 ? 12.845 10.226 -2.835 1.00 88.25 165 PRO A CA 1
ATOM 1319 C C . PRO A 1 165 ? 12.611 10.903 -4.188 1.00 88.25 165 PRO A C 1
ATOM 1321 O O . PRO A 1 165 ? 13.552 11.134 -4.950 1.00 88.25 165 PRO A O 1
ATOM 1324 N N . TYR A 1 166 ? 11.366 11.281 -4.474 1.00 85.25 166 TYR A N 1
ATOM 1325 C CA . TYR A 1 166 ? 11.054 12.080 -5.664 1.00 85.25 166 TYR A CA 1
ATOM 1326 C C . TYR A 1 166 ? 11.552 13.519 -5.529 1.00 85.25 166 TYR A C 1
ATOM 1328 O O . TYR A 1 166 ? 11.920 14.150 -6.521 1.00 85.25 166 TYR A O 1
ATOM 1336 N N . THR A 1 167 ? 11.593 14.035 -4.300 1.00 80.62 167 THR A N 1
ATOM 1337 C CA . THR A 1 167 ? 12.058 15.392 -4.022 1.00 80.62 167 THR A CA 1
ATOM 1338 C C . THR A 1 167 ? 13.482 15.365 -3.483 1.00 80.62 167 THR A C 1
ATOM 1340 O O . THR A 1 167 ? 13.790 14.639 -2.545 1.00 80.62 167 THR A O 1
ATOM 1343 N N . LYS A 1 168 ? 14.352 16.205 -4.053 1.00 74.31 168 LYS A N 1
ATOM 1344 C CA . LYS A 1 168 ? 15.747 16.367 -3.604 1.00 74.31 168 LYS A CA 1
ATOM 1345 C C . LYS A 1 168 ? 15.908 17.359 -2.446 1.00 74.31 168 LYS A C 1
ATOM 1347 O O . LYS A 1 168 ? 17.014 17.516 -1.936 1.00 74.31 168 LYS A O 1
ATOM 1352 N N . SER A 1 169 ? 14.840 18.060 -2.060 1.00 72.94 169 SER A N 1
ATOM 1353 C CA . SER A 1 169 ? 14.854 18.954 -0.903 1.00 72.94 169 SER A CA 1
ATOM 1354 C C . SER A 1 169 ? 14.889 18.117 0.366 1.00 72.94 169 SER A C 1
ATOM 1356 O O . SER A 1 169 ? 13.942 17.384 0.654 1.00 72.94 169 SER A O 1
ATOM 1358 N N . LYS A 1 170 ? 15.980 18.238 1.111 1.00 75.94 170 LYS A N 1
ATOM 1359 C CA . LYS A 1 170 ? 16.111 17.605 2.417 1.00 75.94 170 LYS A CA 1
ATOM 1360 C C . LYS A 1 170 ? 15.464 18.491 3.484 1.00 75.94 170 LYS A C 1
ATOM 1362 O O . LYS A 1 170 ? 15.576 19.717 3.374 1.00 75.94 170 LYS A O 1
ATOM 1367 N N . PRO A 1 171 ? 14.786 17.920 4.491 1.00 75.44 171 PRO A N 1
ATOM 1368 C CA . PRO A 1 171 ? 14.376 18.667 5.667 1.00 75.44 171 PRO A CA 1
ATOM 1369 C C . PRO A 1 171 ? 15.606 19.155 6.455 1.00 75.44 171 PRO A C 1
ATOM 1371 O O . PRO A 1 171 ? 16.752 18.833 6.135 1.00 75.44 171 PRO A O 1
ATOM 1374 N N . ILE A 1 172 ? 15.363 19.964 7.489 1.00 74.50 172 ILE A N 1
ATOM 1375 C CA . ILE A 1 172 ? 16.410 20.597 8.317 1.00 74.50 172 ILE A CA 1
ATOM 1376 C C . ILE A 1 172 ? 17.329 19.555 8.980 1.00 74.50 172 ILE A C 1
ATOM 1378 O O . ILE A 1 172 ? 18.507 19.820 9.203 1.00 74.50 172 ILE A O 1
ATOM 1382 N N . ASP A 1 173 ? 16.803 18.364 9.255 1.00 76.81 173 ASP A N 1
ATOM 1383 C CA . ASP A 1 173 ? 17.525 17.227 9.831 1.00 76.81 173 ASP A CA 1
ATOM 1384 C C . ASP A 1 173 ? 18.468 16.512 8.835 1.00 76.81 173 ASP A C 1
ATOM 1386 O O . ASP A 1 173 ? 19.224 15.624 9.227 1.00 76.81 173 ASP A O 1
ATOM 1390 N N . GLY A 1 174 ? 18.443 16.886 7.550 1.00 72.75 174 GLY A N 1
ATOM 1391 C CA . GLY A 1 174 ? 19.245 16.273 6.490 1.00 72.75 174 GLY A CA 1
ATOM 1392 C C . GLY A 1 174 ? 18.782 14.875 6.058 1.00 72.75 174 GLY A C 1
ATOM 1393 O O . GLY A 1 174 ? 19.453 14.252 5.220 1.00 72.75 174 GLY A O 1
ATOM 1394 N N . SER A 1 175 ? 17.660 14.385 6.594 1.00 75.25 175 SER A N 1
ATOM 1395 C CA . SER A 1 175 ? 17.094 13.083 6.248 1.00 75.25 175 SER A CA 1
ATOM 1396 C C . SER A 1 175 ? 16.455 13.098 4.854 1.00 75.25 175 SER A C 1
ATOM 1398 O O . SER A 1 175 ? 16.230 14.143 4.241 1.00 75.25 175 SER A O 1
ATOM 1400 N N . ASP A 1 176 ? 16.221 11.917 4.292 1.00 77.12 176 ASP A N 1
ATOM 1401 C CA . ASP A 1 176 ? 15.511 11.792 3.024 1.00 77.12 176 ASP A CA 1
ATOM 1402 C C . ASP A 1 176 ? 14.002 11.757 3.301 1.00 77.12 176 ASP A C 1
ATOM 1404 O O . ASP A 1 176 ? 13.514 10.918 4.058 1.00 77.12 176 ASP A O 1
ATOM 1408 N N . GLN A 1 177 ? 13.238 12.665 2.684 1.00 79.69 177 GLN A N 1
ATOM 1409 C CA . GLN A 1 177 ? 11.792 12.738 2.898 1.00 79.69 177 GLN A CA 1
ATOM 1410 C C . GLN A 1 177 ? 11.060 11.667 2.078 1.00 79.69 177 GLN A C 1
ATOM 1412 O O . GLN A 1 177 ? 10.588 11.908 0.964 1.00 79.69 177 GLN A O 1
ATOM 1417 N N . VAL A 1 178 ? 10.961 10.470 2.651 1.00 85.81 178 VAL A N 1
ATOM 1418 C CA . VAL A 1 178 ? 10.303 9.316 2.022 1.00 85.81 178 VAL A CA 1
ATOM 1419 C C . VAL A 1 178 ? 8.771 9.419 2.080 1.00 85.81 178 VAL A C 1
ATOM 1421 O O . VAL A 1 178 ? 8.083 8.962 1.166 1.00 85.81 178 VAL A O 1
ATOM 1424 N N . PHE A 1 179 ? 8.231 10.075 3.108 1.00 86.25 179 PHE A N 1
ATOM 1425 C CA . PHE A 1 179 ? 6.809 10.398 3.242 1.00 86.25 179 PHE A CA 1
ATOM 1426 C C . PHE A 1 179 ? 6.625 11.903 3.425 1.00 86.25 179 PHE A C 1
ATOM 1428 O O . PHE A 1 179 ? 7.411 12.561 4.110 1.00 86.25 179 PHE A O 1
ATOM 1435 N N . LYS A 1 180 ? 5.570 12.456 2.824 1.00 86.75 180 LYS A N 1
ATOM 1436 C CA . LYS A 1 180 ? 5.095 13.802 3.158 1.00 86.75 180 LYS A CA 1
ATOM 1437 C C . LYS A 1 180 ? 4.627 13.835 4.621 1.00 86.75 180 LYS A C 1
ATOM 1439 O O . LYS A 1 180 ? 4.210 12.793 5.131 1.00 86.75 180 LYS A O 1
ATOM 1444 N N . PRO A 1 181 ? 4.669 15.003 5.287 1.00 83.62 181 PRO A N 1
ATOM 1445 C CA . PRO A 1 181 ? 4.197 15.122 6.660 1.00 83.62 181 PRO A CA 1
ATOM 1446 C C . PRO A 1 181 ? 2.727 14.715 6.761 1.00 83.62 181 PRO A C 1
ATOM 1448 O O . PRO A 1 181 ? 1.932 15.016 5.867 1.00 83.62 181 PRO A O 1
ATOM 1451 N N . TRP A 1 182 ? 2.382 14.037 7.851 1.00 83.00 182 TRP A N 1
ATOM 1452 C CA . TRP A 1 182 ? 1.002 13.679 8.151 1.00 83.00 182 TRP A CA 1
ATOM 1453 C C . TRP A 1 182 ? 0.186 14.937 8.463 1.00 83.00 182 TRP A C 1
ATOM 1455 O O . TRP A 1 182 ? 0.646 15.811 9.194 1.00 83.00 182 TRP A O 1
ATOM 1465 N N . SER A 1 183 ? -1.029 15.035 7.924 1.00 83.19 183 SER A N 1
ATOM 1466 C CA . SER A 1 183 ? -1.959 16.126 8.213 1.00 83.19 183 SER A CA 1
ATOM 1467 C C . SER A 1 183 ? -3.286 15.559 8.695 1.00 83.19 183 SER A C 1
ATOM 1469 O O . SER A 1 183 ? -3.975 14.859 7.953 1.00 83.19 183 SER A O 1
ATOM 1471 N N . GLN A 1 184 ? -3.677 15.907 9.924 1.00 76.44 184 GLN A N 1
ATOM 1472 C CA . GLN A 1 184 ? -4.948 15.456 10.495 1.00 76.44 184 GLN A CA 1
ATOM 1473 C C . GLN A 1 184 ? -6.155 15.957 9.697 1.00 76.44 184 GLN A C 1
ATOM 1475 O O . GLN A 1 184 ? -7.117 15.221 9.498 1.00 76.44 184 GLN A O 1
ATOM 1480 N N . LYS A 1 185 ? -6.071 17.172 9.148 1.00 77.88 185 LYS A N 1
ATOM 1481 C CA . LYS A 1 185 ? -7.104 17.717 8.265 1.00 77.88 185 LYS A CA 1
ATOM 1482 C C . LYS A 1 185 ? -7.303 16.860 7.010 1.00 77.88 185 LYS A C 1
ATOM 1484 O O . LYS A 1 185 ? -8.425 16.498 6.681 1.00 77.88 185 LYS A O 1
ATOM 1489 N N . GLN A 1 186 ? -6.215 16.506 6.322 1.00 80.25 186 GLN A N 1
ATOM 1490 C CA . GLN A 1 186 ? -6.300 15.656 5.128 1.00 80.25 186 GLN A CA 1
ATOM 1491 C C . GLN A 1 186 ? -6.775 14.243 5.467 1.00 80.25 186 GLN A C 1
ATOM 1493 O O . GLN A 1 186 ? -7.502 13.636 4.686 1.00 80.25 186 GLN A O 1
ATOM 1498 N N . LEU A 1 187 ? -6.380 13.713 6.627 1.00 79.50 187 LEU A N 1
ATOM 1499 C CA . LEU A 1 187 ? -6.893 12.440 7.115 1.00 79.50 187 LEU A CA 1
ATOM 1500 C C . LEU A 1 187 ? -8.418 12.491 7.299 1.00 79.50 187 LEU A C 1
ATOM 1502 O O . LEU A 1 187 ? -9.101 11.566 6.864 1.00 79.50 187 LEU A O 1
ATOM 1506 N N . ALA A 1 188 ? -8.950 13.557 7.903 1.00 74.88 188 ALA A N 1
ATOM 1507 C CA . ALA A 1 188 ? -10.390 13.733 8.074 1.00 74.88 188 ALA A CA 1
ATOM 1508 C C . ALA A 1 188 ? -11.125 13.759 6.721 1.00 74.88 188 ALA A C 1
ATOM 1510 O O . ALA A 1 188 ? -12.101 13.033 6.549 1.00 74.88 188 ALA A O 1
ATOM 1511 N N . GLU A 1 189 ? -10.597 14.492 5.733 1.00 77.50 189 GLU A N 1
ATOM 1512 C CA . GLU A 1 189 ? -11.128 14.518 4.358 1.00 77.50 189 GLU A CA 1
ATOM 1513 C C . GLU A 1 189 ? -11.108 13.131 3.686 1.00 77.50 189 GLU A C 1
ATOM 1515 O O . GLU A 1 189 ? -11.997 12.795 2.902 1.00 77.50 189 GLU A O 1
ATOM 1520 N N . VAL A 1 190 ? -10.086 12.309 3.957 1.00 78.25 190 VAL A N 1
ATOM 1521 C CA . VAL A 1 190 ? -10.026 10.926 3.456 1.00 78.25 190 VAL A CA 1
ATOM 1522 C C . VAL A 1 190 ? -11.084 10.070 4.134 1.00 78.25 190 VAL A C 1
ATOM 1524 O O . VAL A 1 190 ? -11.768 9.317 3.449 1.00 78.25 190 VAL A O 1
ATOM 1527 N N . LEU A 1 191 ? -11.224 10.172 5.453 1.00 76.00 191 LEU A N 1
ATOM 1528 C CA . LEU A 1 191 ? -12.139 9.333 6.212 1.00 76.00 191 LEU A CA 1
ATOM 1529 C C . LEU A 1 191 ? -13.618 9.638 5.923 1.00 76.00 191 LEU A C 1
ATOM 1531 O O . LEU A 1 191 ? -14.424 8.711 5.890 1.00 76.00 191 LEU A O 1
ATOM 1535 N N . GLU A 1 192 ? -13.965 10.893 5.628 1.00 72.25 192 GLU A N 1
ATOM 1536 C CA . GLU A 1 192 ? -15.304 11.279 5.153 1.00 72.25 192 GLU A CA 1
ATOM 1537 C C . GLU A 1 192 ? -15.712 10.483 3.898 1.00 72.25 192 GLU A C 1
ATOM 1539 O O . GLU A 1 192 ? -16.846 10.026 3.777 1.00 72.25 192 GLU A O 1
ATOM 1544 N N . ARG A 1 193 ? -14.762 10.221 2.989 1.00 70.25 193 ARG A N 1
ATOM 1545 C CA . ARG A 1 193 ? -15.007 9.455 1.752 1.00 70.25 193 ARG A CA 1
ATOM 1546 C C . ARG A 1 193 ? -15.216 7.959 1.970 1.00 70.25 1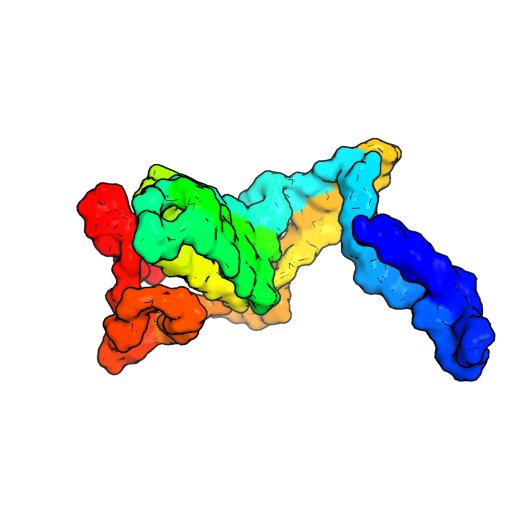93 ARG A C 1
ATOM 1548 O O . ARG A 1 193 ? -15.656 7.291 1.040 1.00 70.25 193 ARG A O 1
ATOM 1555 N N . TYR A 1 194 ? -14.876 7.426 3.143 1.00 67.75 194 TYR A N 1
ATOM 1556 C CA . TYR A 1 194 ? -15.105 6.017 3.479 1.00 67.75 194 TYR A CA 1
ATOM 1557 C C . TYR A 1 194 ? -16.520 5.764 4.020 1.00 67.75 194 TYR A C 1
ATOM 1559 O O . TYR A 1 194 ? -16.798 4.645 4.439 1.00 67.75 194 TYR A O 1
ATOM 1567 N N . GLU A 1 195 ? -17.400 6.781 4.019 1.00 61.91 195 GLU A N 1
ATOM 1568 C CA . GLU A 1 195 ? -18.797 6.713 4.492 1.00 61.91 195 GLU A CA 1
ATOM 1569 C C . GLU A 1 195 ? -18.944 6.073 5.877 1.00 61.91 195 GLU A C 1
ATOM 1571 O O . GLU A 1 195 ? -19.981 5.512 6.230 1.00 61.91 195 GLU A O 1
ATOM 1576 N N . VAL A 1 196 ? -17.895 6.149 6.694 1.00 57.00 196 VAL A N 1
ATOM 1577 C CA . VAL A 1 196 ? -17.910 5.526 8.006 1.00 57.00 196 VAL A CA 1
ATOM 1578 C C . VAL A 1 196 ? -18.920 6.330 8.859 1.00 57.00 196 VAL A C 1
ATOM 1580 O O . VAL A 1 196 ? -18.744 7.537 9.039 1.00 57.00 196 VAL A O 1
ATOM 1583 N N . PRO A 1 197 ? -20.022 5.737 9.365 1.00 50.81 197 PRO A N 1
ATOM 1584 C CA . PRO A 1 197 ? -21.152 6.516 9.896 1.00 50.81 197 PRO A CA 1
ATOM 1585 C C . PRO A 1 197 ? -20.775 7.331 11.134 1.00 50.81 197 PRO A C 1
ATOM 1587 O O . PRO A 1 197 ? -20.290 6.734 12.091 1.00 50.81 197 PRO A O 1
ATOM 1590 N N . GLY A 1 198 ? -21.000 8.652 11.171 1.00 49.66 198 GLY A N 1
ATOM 1591 C CA . GLY A 1 198 ? -20.663 9.530 12.310 1.00 49.66 198 GLY A CA 1
ATOM 1592 C C . GLY A 1 198 ? -19.308 10.248 12.207 1.00 49.66 198 GLY A C 1
ATOM 1593 O O . GLY A 1 198 ? -18.729 10.616 13.229 1.00 49.66 198 GLY A O 1
ATOM 1594 N N . PHE A 1 199 ? -18.774 10.398 10.991 1.00 51.59 199 PHE A N 1
ATOM 1595 C CA . PHE A 1 199 ? -17.495 11.070 10.719 1.00 51.59 199 PHE A CA 1
ATOM 1596 C C . PHE A 1 199 ? -17.580 12.605 10.633 1.00 51.59 199 PHE A C 1
ATOM 1598 O O . PHE A 1 199 ? -16.587 13.296 10.848 1.00 51.59 199 PHE A O 1
ATOM 1605 N N . GLU A 1 200 ? -18.779 13.148 10.431 1.00 44.41 200 GLU A N 1
ATOM 1606 C CA . GLU A 1 200 ? -19.075 14.589 10.422 1.00 44.41 200 GLU A CA 1
ATOM 1607 C C . GLU A 1 200 ? -18.840 15.312 11.771 1.00 44.41 200 GLU A C 1
ATOM 1609 O O . GLU A 1 200 ? -18.930 16.535 11.841 1.00 44.41 200 GLU A O 1
ATOM 1614 N N . TYR A 1 201 ? -18.460 14.578 12.828 1.00 49.62 201 TYR A N 1
ATOM 1615 C CA . TYR A 1 201 ? -18.176 15.092 14.179 1.00 49.62 201 TYR A CA 1
ATOM 1616 C C . TYR A 1 201 ? -16.699 15.011 14.605 1.00 49.62 201 TYR A C 1
ATOM 1618 O O . TYR A 1 201 ? -16.391 15.187 15.783 1.00 49.62 201 TYR A O 1
ATOM 1626 N N . LEU A 1 202 ? -15.778 14.679 13.697 1.00 53.31 202 LEU A N 1
ATOM 1627 C CA . LEU A 1 202 ? -14.402 14.321 14.075 1.00 53.31 202 LEU A CA 1
ATOM 1628 C C . LEU A 1 202 ? -13.381 15.439 13.902 1.00 53.31 202 LEU A C 1
ATOM 1630 O O . LEU A 1 202 ? -12.219 15.227 14.229 1.00 53.31 202 LEU A O 1
ATOM 1634 N N . ILE A 1 203 ? -13.791 16.586 13.374 1.00 56.41 203 ILE A N 1
ATOM 1635 C CA . ILE A 1 203 ? -12.949 17.773 13.277 1.00 56.41 203 ILE A CA 1
ATOM 1636 C C . ILE A 1 203 ? -13.291 18.657 14.479 1.00 56.41 203 ILE A C 1
ATOM 1638 O O . ILE A 1 203 ? -14.454 19.023 14.654 1.00 56.41 203 ILE A O 1
ATOM 1642 N N . ASP A 1 204 ? -12.315 18.958 15.333 1.00 58.88 204 ASP A N 1
ATOM 1643 C CA . ASP A 1 204 ? -12.514 19.910 16.429 1.00 58.88 204 ASP A CA 1
ATOM 1644 C C . ASP A 1 204 ? -12.661 21.357 15.915 1.00 58.88 204 ASP A C 1
ATOM 1646 O O . ASP A 1 204 ? -12.511 21.645 14.726 1.00 58.88 204 ASP A O 1
ATOM 1650 N N . GLU A 1 205 ? -12.949 22.307 16.809 1.00 56.38 205 GLU A N 1
ATOM 1651 C CA . GLU A 1 205 ? -13.045 23.731 16.440 1.00 56.38 205 GLU A CA 1
ATOM 1652 C C . GLU A 1 205 ? -11.738 24.290 15.834 1.00 56.38 205 GLU A C 1
ATOM 1654 O O . GLU A 1 205 ? -11.765 25.326 15.167 1.00 56.38 205 GLU A O 1
ATOM 1659 N N . ALA A 1 206 ? -10.602 23.607 16.031 1.00 57.34 206 ALA A N 1
ATOM 1660 C CA . ALA A 1 206 ? -9.298 23.965 15.484 1.00 57.34 206 ALA A CA 1
ATOM 1661 C C . ALA A 1 206 ? -9.020 23.352 14.095 1.00 57.34 206 ALA A C 1
ATOM 1663 O O . ALA A 1 206 ? -8.058 23.755 13.435 1.00 57.34 206 ALA A O 1
ATOM 1664 N N . GLY A 1 207 ? -9.868 22.447 13.599 1.00 56.19 207 GLY A N 1
ATOM 1665 C CA . GLY A 1 207 ? -9.686 21.813 12.295 1.00 56.19 207 GLY A CA 1
ATOM 1666 C C . GLY A 1 207 ? -8.891 20.502 12.326 1.00 56.19 207 GLY A C 1
ATOM 1667 O O . GLY A 1 207 ? -8.466 20.038 11.262 1.00 56.19 207 GLY A O 1
ATOM 1668 N N . GLU A 1 208 ? -8.671 19.908 13.500 1.00 54.22 208 GLU A N 1
ATOM 1669 C CA . GLU A 1 208 ? -7.903 18.673 13.678 1.00 54.22 208 GLU A CA 1
ATOM 1670 C C . GLU A 1 208 ? -8.799 17.444 13.880 1.00 54.22 208 GLU A C 1
ATOM 1672 O O . GLU A 1 208 ? -9.869 17.518 14.481 1.00 54.22 208 GLU A O 1
ATOM 1677 N N . ALA A 1 209 ? -8.354 16.289 13.367 1.00 55.75 209 ALA A N 1
ATOM 1678 C CA . ALA A 1 209 ? -9.036 15.008 13.533 1.00 55.75 209 ALA A CA 1
ATOM 1679 C C . ALA A 1 209 ? -8.936 14.541 14.999 1.00 55.75 209 ALA A C 1
ATOM 1681 O O . ALA A 1 209 ? -7.956 13.918 15.401 1.00 55.75 209 ALA A O 1
ATOM 1682 N N . ALA A 1 210 ? -9.953 14.847 15.799 1.00 53.62 210 ALA A N 1
ATOM 1683 C CA . ALA A 1 210 ? -9.953 14.678 17.249 1.00 53.62 210 ALA A CA 1
ATOM 1684 C C . ALA A 1 210 ? -10.445 13.301 17.730 1.00 53.62 210 ALA A C 1
ATOM 1686 O O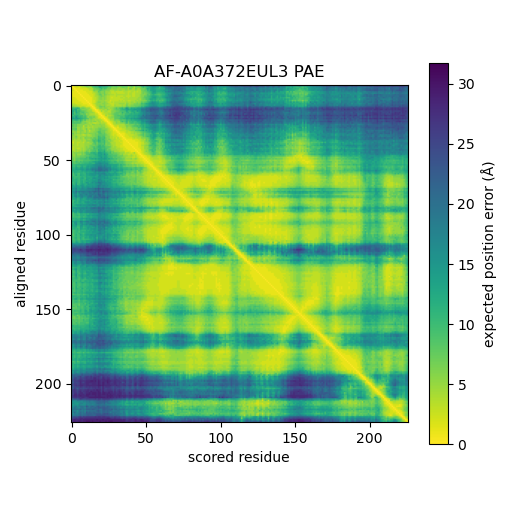 . ALA A 1 210 ? -10.376 13.004 18.924 1.00 53.62 210 ALA A O 1
ATOM 1687 N N . PHE A 1 211 ? -10.976 12.448 16.846 1.00 64.75 211 PHE A N 1
ATOM 1688 C CA . PHE A 1 211 ? -11.671 11.235 17.280 1.00 64.75 211 PHE A CA 1
ATOM 1689 C C . PHE A 1 211 ? -11.368 10.016 16.400 1.00 64.75 211 PHE A C 1
ATOM 1691 O O . PHE A 1 211 ? -11.366 10.065 15.174 1.00 64.75 211 PHE A O 1
ATOM 1698 N N . THR A 1 212 ? -11.102 8.907 17.087 1.00 73.12 212 THR A N 1
ATOM 1699 C CA . THR A 1 212 ? -10.741 7.585 16.564 1.00 73.12 212 THR A CA 1
ATOM 1700 C C . THR A 1 212 ? -11.729 6.546 17.094 1.00 73.12 212 THR A C 1
ATOM 1702 O O . THR A 1 212 ? -12.215 6.664 18.228 1.00 73.12 212 THR A O 1
ATOM 1705 N N . ARG A 1 213 ? -12.046 5.530 16.291 1.00 77.12 213 ARG A N 1
ATOM 1706 C CA . ARG A 1 213 ? -12.791 4.331 16.722 1.00 77.12 213 ARG A CA 1
ATOM 1707 C C . ARG A 1 213 ? -11.856 3.190 17.075 1.00 77.12 213 ARG A C 1
ATOM 1709 O O . ARG A 1 213 ? -12.313 2.172 17.592 1.00 77.12 213 ARG A O 1
ATOM 1716 N N . LEU A 1 214 ? -10.565 3.346 16.798 1.00 78.19 214 LEU A N 1
ATOM 1717 C CA . LEU A 1 214 ? -9.556 2.383 17.196 1.00 78.19 214 LEU A CA 1
ATOM 1718 C C . LEU A 1 214 ? -9.484 2.370 18.723 1.00 78.19 214 LEU A C 1
ATOM 1720 O O . LEU A 1 214 ? -9.189 3.391 19.353 1.00 78.19 214 LEU A O 1
ATOM 1724 N N . VAL A 1 215 ? -9.794 1.215 19.295 1.00 81.56 215 VAL A N 1
ATOM 1725 C CA . VAL A 1 215 ? -9.647 0.940 20.721 1.00 81.56 215 VAL A CA 1
ATOM 1726 C C . VAL A 1 215 ? -8.689 -0.227 20.904 1.00 81.56 215 VAL A C 1
ATOM 1728 O O . VAL A 1 215 ? -8.573 -1.052 19.999 1.00 81.56 215 VAL A O 1
ATOM 1731 N N . ASP A 1 216 ? -7.995 -0.259 22.037 1.00 79.62 216 ASP A N 1
ATOM 1732 C CA . ASP A 1 216 ? -7.195 -1.411 22.451 1.00 79.62 216 ASP A CA 1
ATOM 1733 C C . ASP A 1 216 ? -8.064 -2.554 23.014 1.00 79.62 216 ASP A C 1
ATOM 1735 O O . ASP A 1 216 ? -9.296 -2.472 23.045 1.00 79.62 216 ASP A O 1
ATOM 1739 N N . GLU A 1 217 ? -7.413 -3.628 23.478 1.00 75.88 217 GLU A N 1
ATOM 1740 C CA . GLU A 1 217 ? -8.075 -4.781 24.111 1.00 75.88 217 GLU A CA 1
ATOM 1741 C C . GLU A 1 217 ? -8.889 -4.397 25.361 1.00 75.88 217 GLU A C 1
ATOM 1743 O O . GLU A 1 217 ? -9.884 -5.054 25.666 1.00 75.88 217 GLU A O 1
ATOM 1748 N N . ASP A 1 218 ? -8.511 -3.315 26.052 1.00 79.19 218 ASP A N 1
ATOM 1749 C CA . ASP A 1 218 ? -9.194 -2.794 27.240 1.00 79.19 218 ASP A CA 1
ATOM 1750 C C . ASP A 1 218 ? -10.336 -1.816 26.883 1.00 79.19 218 ASP A C 1
ATOM 1752 O O . ASP A 1 218 ? -11.011 -1.276 27.767 1.00 79.19 218 ASP A O 1
ATOM 1756 N N . GLY A 1 219 ? -10.572 -1.569 25.590 1.00 76.75 219 GLY A N 1
ATOM 1757 C CA . GLY A 1 219 ? -11.578 -0.634 25.095 1.00 76.75 219 GLY A CA 1
ATOM 1758 C C . GLY A 1 219 ? -11.178 0.840 25.222 1.00 76.75 219 GLY A C 1
ATOM 1759 O O . GLY A 1 219 ? -12.021 1.724 25.028 1.00 76.75 219 GLY A O 1
ATOM 1760 N N . GLN A 1 220 ? -9.916 1.143 25.538 1.00 78.75 220 GLN A N 1
ATOM 1761 C CA . GLN A 1 220 ? -9.417 2.513 25.586 1.00 78.75 220 GLN A CA 1
ATOM 1762 C C . GLN A 1 220 ? -9.147 3.024 24.175 1.00 78.75 220 GLN A C 1
ATOM 1764 O O . GLN A 1 220 ? -8.545 2.349 23.343 1.00 78.75 220 GLN A O 1
ATOM 1769 N N . LYS A 1 221 ? -9.580 4.256 23.896 1.00 74.75 221 LYS A N 1
ATOM 1770 C CA . LYS A 1 221 ? -9.340 4.888 22.596 1.00 74.75 221 LYS A CA 1
ATOM 1771 C C . LYS A 1 221 ? -7.856 5.138 22.379 1.00 74.75 221 LYS A C 1
ATOM 1773 O O . LYS A 1 221 ? -7.200 5.781 23.198 1.00 74.75 221 LYS A O 1
ATOM 1778 N N . LEU A 1 222 ? -7.364 4.712 21.222 1.00 70.94 222 LEU A N 1
ATOM 1779 C CA . LEU A 1 222 ? -5.983 4.933 20.821 1.00 70.94 222 LEU A CA 1
ATOM 1780 C C . LEU A 1 222 ? -5.797 6.388 20.389 1.00 70.94 222 LEU A C 1
ATOM 1782 O O . LEU A 1 222 ? -6.238 6.796 19.317 1.00 70.94 222 LEU A O 1
ATOM 1786 N N . SER A 1 223 ? -5.149 7.180 21.244 1.00 61.19 223 SER A N 1
ATOM 1787 C CA . SER A 1 223 ? -4.774 8.553 20.905 1.00 61.19 223 SER A CA 1
ATOM 1788 C C . SER A 1 223 ? -3.690 8.566 19.827 1.00 61.19 223 SER A C 1
ATOM 1790 O O . SER A 1 223 ? -2.730 7.795 19.882 1.00 61.19 223 SER A O 1
ATOM 1792 N N . LEU A 1 224 ? -3.835 9.480 18.869 1.00 54.41 224 LEU A N 1
ATOM 1793 C CA . LEU A 1 224 ? -2.774 9.878 17.953 1.00 54.41 224 LEU A CA 1
ATOM 1794 C C . LEU A 1 224 ? -1.688 10.582 18.777 1.00 54.41 224 LEU A C 1
ATOM 1796 O O . LEU A 1 224 ? -1.775 11.780 19.018 1.00 54.41 224 LEU A O 1
ATOM 1800 N N . LYS A 1 225 ? -0.697 9.840 19.273 1.00 42.78 225 LYS A N 1
ATOM 1801 C CA . LYS A 1 225 ? 0.555 10.466 19.705 1.00 42.78 225 LYS A CA 1
ATOM 1802 C C . LYS A 1 225 ? 1.409 10.708 18.463 1.00 42.78 225 LYS A C 1
ATOM 1804 O O . LYS A 1 225 ? 1.599 9.774 17.685 1.00 42.78 225 LYS A O 1
ATOM 1809 N N . ASP A 1 226 ? 1.823 11.963 18.306 1.00 36.19 226 ASP A N 1
ATOM 1810 C CA . ASP A 1 226 ? 2.665 12.491 17.223 1.00 36.19 226 ASP A CA 1
ATOM 1811 C C . ASP A 1 226 ? 3.957 11.694 16.989 1.00 36.19 226 ASP A C 1
ATOM 1813 O O . ASP A 1 226 ? 4.591 11.271 17.989 1.00 36.19 226 ASP A O 1
#

pLDDT: mean 79.41, std 11.64, range [36.19, 94.69]

Solvent-accessible surface area (backbone atoms only — not comparable to full-atom values): 12998 Å² total; per-residue (Å²): 110,71,70,59,50,52,53,48,50,54,51,40,37,68,34,85,48,29,88,90,48,66,86,76,35,48,76,35,57,64,74,61,52,61,76,41,44,69,60,51,52,58,55,48,48,78,77,26,54,62,47,64,41,34,80,58,37,83,36,70,34,31,76,46,60,33,45,33,46,85,44,81,89,82,46,49,69,49,81,48,76,34,84,83,7,53,26,41,28,41,34,52,58,47,38,35,38,42,38,32,73,54,41,7,54,68,41,74,80,35,88,41,47,81,89,60,46,53,83,43,75,33,49,62,72,35,48,53,53,50,40,46,50,53,36,50,56,41,47,32,50,34,49,50,74,42,72,50,74,53,75,59,98,60,39,37,38,39,34,50,76,45,81,44,49,76,56,87,71,56,55,97,87,66,48,81,49,46,52,54,83,88,50,48,48,61,50,45,62,52,43,56,73,68,68,53,88,78,53,95,72,26,57,46,100,87,53,38,55,75,66,67,78,48,50,51,98,87,65,48,67,59,72,89,76,132

Secondary structure (DSSP, 8-state):
-HHHHHHHHHHHHT-SS-SS-TTS--SS-TTHHHHTHHHHHHHHHTTSEEEEE-SSSSSSSEEEEEEE---TTT-SEEEEEETTTTEEEEEETTEEEEEE-STTTTTTT-TTSGGGGGGSEE-HHHHHHHHHHHHHHHHTB-EEEEEEEEE-SSEEEEEEEEEEES-----TT-----BPPP-HHHHHHHHHTTT-TTGGG-B-TTS-B-----B-TT--B-----

Sequence (226 aa):
MSKILVGILFKEASLLRDQRQPALGEIFPPDAMDEMFMLHLLLQSWRKLSLFRALHTQHPFTLYVYSLSEDIEYGMFNLSTNIFGPSICIRFGDLGFAFVGDGGLQHDLAGLGPYELARQQLHPIQFDELAARVHYKSALRNATHSYIHSEDADTFRCQQMAVVPYTKSKPIDGSDQVFKPWSQKQLAEVLERYEVPGFEYLIDEAGEAAFTRLVDEDGQKLSLKD

Foldseek 3Di:
DLVVVLVVLVVQCVDQADPVCRPVGGPHHPVVVVVCVVSVLVVVVVQAPEQEAFPQDRDQWDKAKAFEDDDPVVHQWDWDAAPLQGWIWIGHHRMIMIIGNASNVQCNVPVCQPPNRRPDHYYPLQSLLSNLVSSVQSNQFQWDWDWDWDDDPHYIYIYTDDIGGNDPDAPPVRDRCRGHDDAQLVSLVSSVVSPSDPSVPQQPPVRGRNDHCDADPVRHGDDPDD

Radius of gyration: 22.16 Å; Cα contacts (8 Å, |Δi|>4): 376; chains: 1; bounding box: 46×46×72 Å

Mean predicted aligned error: 10.49 Å